Protein AF-A0A6G1J2W2-F1 (afdb_monomer_lite)

pLDDT: mean 74.75, std 17.6, range [25.86, 95.38]

Radius of gyration: 24.22 Å; chains: 1; bounding box: 60×48×66 Å

Sequence (195 aa):
MRIRSSVSTHQPGLPHRYLAEKSINFISCDTLSDSMVDTIKDLAISETLPYRMVEVIDGGVEYSAHTFVNARKIRTFVVTAVRGASGDIVITPTSRPLFEIFYQFTRRFVEALNDKRRDSMLAYPYAKDRRAFADHLSLTFCVRDEIRRNGDSIRKVTAVNCTNEPHSSLTLLCSTPAVSYNLAQAYTEIYPSSA

Secondary structure (DSSP, 8-state):
---------PPP-----------------SS--HHHHHHHHTS---SSS-----------EEEEEEEEEETTEEEEEEEEEEETTTTEEEEPPTTSHHHHHHHHHHHHHHHHHHHHHHHHHHH-TT-S--SPPEEEEEEEEEEEEEE-TTS-EEEEEEEEEEE-SPPTHHHHHHTSHHHHHHHHHHHH-------

Foldseek 3Di:
DDDDDDDDDDDDDDDDPDPPPPPDDDDDDPDPDPVVVVVVVPDDADPVDGDDDFPDPPDWWKKKWKFWAWLLDTLDTWIWTQDDPVRDIDTDDCPDPVSVVVVVVVSVVSVVVVVVVVVVCVVPVPPPPPHTDTFMKMWMWTWDWGQDPVRDIDIDIDTDDIDRDHDPVVVVQCVDPVSVVSVVCSRPDPDPPPD

Structure (mmCIF, N/CA/C/O backbone):
data_AF-A0A6G1J2W2-F1
#
_entry.id   AF-A0A6G1J2W2-F1
#
loop_
_atom_site.group_PDB
_atom_site.id
_atom_site.type_symbol
_atom_site.label_atom_id
_atom_site.label_alt_id
_atom_site.label_comp_id
_atom_site.label_asym_id
_atom_site.label_entity_id
_atom_site.label_seq_id
_atom_site.pdbx_PDB_ins_code
_atom_site.Cartn_x
_atom_site.Cartn_y
_atom_site.Cartn_z
_atom_site.occupancy
_atom_site.B_iso_or_equiv
_atom_site.auth_seq_id
_atom_site.auth_comp_id
_atom_site.auth_asym_id
_atom_site.auth_atom_id
_atom_site.pdbx_PDB_model_num
ATOM 1 N N . MET A 1 1 ? -20.518 -13.302 9.737 1.00 30.94 1 MET A N 1
ATOM 2 C CA . MET A 1 1 ? -19.325 -13.160 10.595 1.00 30.94 1 MET A CA 1
ATOM 3 C C . MET A 1 1 ? -19.108 -14.496 11.286 1.00 30.94 1 MET A C 1
ATOM 5 O O . MET A 1 1 ? -20.071 -15.047 11.801 1.00 30.94 1 MET A O 1
ATOM 9 N N . ARG A 1 2 ? -17.939 -15.122 11.135 1.00 30.41 2 ARG A N 1
ATOM 10 C CA . ARG A 1 2 ? -17.730 -16.518 11.549 1.00 30.41 2 ARG A CA 1
ATOM 11 C C . ARG A 1 2 ? -16.270 -16.691 11.938 1.00 30.41 2 ARG A C 1
ATOM 13 O O . ARG A 1 2 ? -15.447 -16.730 11.032 1.00 30.41 2 ARG A O 1
ATOM 20 N N . ILE A 1 3 ? -15.939 -16.798 13.225 1.00 34.25 3 ILE A N 1
ATOM 21 C CA . ILE A 1 3 ? -14.580 -17.168 13.651 1.00 34.25 3 ILE A CA 1
ATOM 22 C C . ILE A 1 3 ? -14.623 -18.116 14.856 1.00 34.25 3 ILE A C 1
ATOM 24 O O . ILE A 1 3 ? -15.509 -18.059 15.702 1.00 34.25 3 ILE A O 1
ATOM 28 N N . ARG A 1 4 ? -13.679 -19.060 14.802 1.00 27.86 4 ARG A N 1
ATOM 29 C CA . ARG A 1 4 ? -13.510 -20.289 15.578 1.00 27.86 4 ARG A CA 1
ATOM 30 C C . ARG A 1 4 ? -12.981 -20.035 16.990 1.00 27.86 4 ARG A C 1
ATOM 32 O O . ARG A 1 4 ? -12.108 -19.196 17.179 1.00 27.86 4 ARG A O 1
ATOM 39 N N . SER A 1 5 ? -13.400 -20.880 17.929 1.00 25.86 5 SER A N 1
ATOM 40 C CA . SER A 1 5 ? -12.752 -21.062 19.230 1.00 25.86 5 SER A CA 1
ATOM 41 C C . SER A 1 5 ? -11.629 -22.102 19.134 1.00 25.86 5 SER A C 1
ATOM 43 O O . SER A 1 5 ? -11.868 -23.216 18.663 1.00 25.86 5 SER A O 1
ATOM 45 N N . SER A 1 6 ? -10.433 -21.789 19.631 1.00 27.38 6 SER A N 1
ATOM 46 C CA . SER A 1 6 ? -9.420 -22.795 19.973 1.00 27.38 6 SER A CA 1
ATOM 47 C C . SER A 1 6 ? -9.287 -22.880 21.489 1.00 27.38 6 SER A C 1
ATOM 49 O O . SER A 1 6 ? -8.933 -21.895 22.132 1.00 27.38 6 SER A O 1
ATOM 51 N N . VAL A 1 7 ? -9.550 -24.060 22.046 1.00 30.38 7 VAL A N 1
ATOM 52 C CA . VAL A 1 7 ? -9.253 -24.408 23.439 1.00 30.38 7 VAL A CA 1
ATOM 53 C C . VAL A 1 7 ? -8.017 -25.303 23.413 1.00 30.38 7 VAL A C 1
ATOM 55 O O . VAL A 1 7 ? -8.030 -26.340 22.754 1.00 30.38 7 VAL A O 1
ATOM 58 N N . SER A 1 8 ? -6.945 -24.891 24.090 1.00 31.58 8 SER A N 1
ATOM 59 C CA . SER A 1 8 ? -5.753 -25.719 24.294 1.00 31.58 8 SER A CA 1
ATOM 60 C C . SER A 1 8 ? -5.835 -26.366 25.672 1.00 31.58 8 SER A C 1
ATOM 62 O O . SER A 1 8 ? -5.758 -25.683 26.691 1.00 31.58 8 SER A O 1
ATOM 64 N N . THR A 1 9 ? -6.016 -27.684 25.710 1.00 36.31 9 THR A N 1
ATOM 65 C CA . THR A 1 9 ? -5.888 -28.495 26.925 1.00 36.31 9 THR A CA 1
ATOM 66 C C . THR A 1 9 ? -4.501 -29.129 26.954 1.00 36.31 9 THR A C 1
ATOM 68 O O . THR A 1 9 ? -4.209 -30.023 26.160 1.00 36.31 9 THR A O 1
ATOM 71 N N . HIS A 1 10 ? -3.648 -28.674 27.872 1.00 36.69 10 HIS A N 1
ATOM 72 C CA . HIS A 1 10 ? -2.351 -29.290 28.155 1.00 36.69 10 HIS A CA 1
ATOM 73 C C . HIS A 1 10 ? -2.534 -30.637 28.878 1.00 36.69 10 HIS A C 1
ATOM 75 O O . HIS A 1 10 ? -3.169 -30.693 29.930 1.00 36.69 10 HIS A O 1
ATOM 81 N N . GLN A 1 11 ? -1.938 -31.710 28.343 1.00 36.88 11 GLN A N 1
ATOM 82 C CA . GLN A 1 11 ? -1.672 -32.955 29.077 1.00 36.88 11 GLN A CA 1
ATOM 83 C C . GLN A 1 11 ? -0.320 -32.882 29.818 1.00 36.88 11 GLN A C 1
ATOM 85 O O . GLN A 1 11 ? 0.587 -32.185 29.354 1.00 36.88 11 GLN A O 1
ATOM 90 N N . PRO A 1 12 ? -0.163 -33.593 30.955 1.00 44.72 12 PRO A N 1
ATOM 91 C CA . PRO A 1 12 ? 1.007 -33.488 31.814 1.00 44.72 12 PRO A CA 1
ATOM 92 C C . PRO A 1 12 ? 2.097 -34.496 31.429 1.00 44.72 12 PRO A C 1
ATOM 94 O O . PRO A 1 12 ? 1.819 -35.673 31.211 1.00 44.72 12 PRO A O 1
ATOM 97 N N . GLY A 1 13 ? 3.352 -34.048 31.449 1.00 45.47 13 GLY A N 1
ATOM 98 C CA . GLY A 1 13 ? 4.506 -34.945 31.486 1.00 45.47 13 GLY A CA 1
ATOM 99 C C . GLY A 1 13 ? 5.732 -34.405 30.766 1.00 45.47 13 GLY A C 1
ATOM 100 O O . GLY A 1 13 ? 5.978 -34.808 29.639 1.00 45.47 13 GLY A O 1
ATOM 101 N N . LEU A 1 14 ? 6.480 -33.505 31.419 1.00 33.66 14 LEU A N 1
ATOM 102 C CA . LEU A 1 14 ? 7.956 -33.443 31.480 1.00 33.66 14 LEU A CA 1
ATOM 103 C C . LEU A 1 14 ? 8.402 -32.113 32.134 1.00 33.66 14 LEU A C 1
ATOM 105 O O . LEU A 1 14 ? 7.761 -31.082 31.920 1.00 33.66 14 LEU A O 1
ATOM 109 N N . PRO A 1 15 ? 9.486 -32.095 32.936 1.00 47.19 15 PRO A N 1
ATOM 110 C CA . PRO A 1 15 ? 9.891 -30.923 33.696 1.00 47.19 15 PRO A CA 1
ATOM 111 C C . PRO A 1 15 ? 10.833 -30.052 32.860 1.00 47.19 15 PRO A C 1
ATOM 113 O O . PRO A 1 15 ? 12.052 -30.128 32.986 1.00 47.19 15 PRO A O 1
ATOM 116 N N . HIS A 1 16 ? 10.272 -29.183 32.024 1.00 37.00 16 HIS A N 1
ATOM 117 C CA . HIS A 1 16 ? 11.001 -28.016 31.539 1.00 37.00 16 HIS A CA 1
ATOM 118 C C . HIS A 1 16 ? 10.537 -26.789 32.319 1.00 37.00 16 HIS A C 1
ATOM 120 O O . HIS A 1 16 ? 9.352 -26.467 32.341 1.00 37.00 16 HIS A O 1
ATOM 126 N N . ARG A 1 17 ? 11.490 -26.102 32.965 1.00 42.94 17 ARG A N 1
ATOM 127 C CA . ARG A 1 17 ? 11.334 -24.738 33.487 1.00 42.94 17 ARG A CA 1
ATOM 128 C C . ARG A 1 17 ? 10.986 -23.800 32.325 1.00 42.94 17 ARG A C 1
ATOM 130 O O . ARG A 1 17 ? 11.856 -23.133 31.779 1.00 42.94 17 ARG A O 1
ATOM 137 N N . TYR A 1 18 ? 9.718 -23.774 31.946 1.00 37.97 18 TYR A N 1
ATOM 138 C CA . TYR A 1 18 ? 9.118 -22.681 31.205 1.00 37.97 18 TYR A CA 1
ATOM 139 C C . TYR A 1 18 ? 8.677 -21.646 32.233 1.00 37.97 18 TYR A C 1
ATOM 141 O O . TYR A 1 18 ? 7.979 -21.970 33.195 1.00 37.97 18 TYR A O 1
ATOM 149 N N . LEU A 1 19 ? 9.098 -20.396 32.043 1.00 39.59 19 LEU A N 1
ATOM 150 C CA . LEU A 1 19 ? 8.351 -19.266 32.576 1.00 39.59 19 LEU A CA 1
ATOM 151 C C . LEU A 1 19 ? 6.932 -19.442 32.039 1.00 39.59 19 LEU A C 1
ATOM 153 O O . LEU A 1 19 ? 6.720 -19.303 30.838 1.00 39.59 19 LEU A O 1
ATOM 157 N N . ALA A 1 20 ? 6.005 -19.863 32.898 1.00 41.03 20 ALA A N 1
ATOM 158 C CA . ALA A 1 20 ? 4.605 -19.950 32.539 1.00 41.03 20 ALA A CA 1
ATOM 159 C C . ALA A 1 20 ? 4.188 -18.542 32.116 1.00 41.03 20 ALA A C 1
ATOM 161 O O . ALA A 1 20 ? 4.069 -17.648 32.958 1.00 41.03 20 ALA A O 1
ATOM 162 N N . GLU A 1 21 ? 4.055 -18.326 30.808 1.00 45.00 21 GLU A N 1
ATOM 163 C CA . GLU A 1 21 ? 3.393 -17.151 30.271 1.00 45.00 21 GLU A CA 1
ATOM 164 C C . GLU A 1 21 ? 2.037 -17.102 30.956 1.00 45.00 21 GLU A C 1
ATOM 166 O O . GLU A 1 21 ? 1.191 -17.976 30.770 1.00 45.00 21 GLU A O 1
ATOM 171 N N . LYS A 1 22 ? 1.883 -16.137 31.863 1.00 51.00 22 LYS A N 1
ATOM 172 C CA . LYS A 1 22 ? 0.650 -15.941 32.607 1.00 51.00 22 LYS A CA 1
ATOM 173 C C . LYS A 1 22 ? -0.413 -15.655 31.556 1.00 51.00 22 LYS A C 1
ATOM 175 O O . LYS A 1 22 ? -0.409 -14.580 30.962 1.00 51.00 22 LYS A O 1
ATOM 180 N N . SER A 1 23 ? -1.253 -16.646 31.280 1.00 51.25 23 SER A N 1
ATOM 181 C CA . SER A 1 23 ? -2.293 -16.580 30.263 1.00 51.25 23 SER A CA 1
ATOM 182 C C . SER A 1 23 ? -3.204 -15.402 30.588 1.00 51.25 23 SER A C 1
ATOM 184 O O . SER A 1 23 ? -3.949 -15.428 31.569 1.00 51.25 23 SER A O 1
ATOM 186 N N . ILE A 1 24 ? -3.078 -14.328 29.811 1.00 58.72 24 ILE A N 1
ATOM 187 C CA . ILE A 1 24 ? -3.945 -13.162 29.924 1.00 58.72 24 ILE A CA 1
ATOM 188 C C . ILE A 1 24 ? -5.289 -13.581 29.333 1.00 58.72 24 ILE A C 1
ATOM 190 O O . ILE A 1 24 ? -5.384 -13.872 28.142 1.00 58.72 24 ILE A O 1
ATOM 194 N N . ASN A 1 25 ? -6.317 -13.654 30.176 1.00 62.47 25 ASN A N 1
ATOM 195 C CA . ASN A 1 25 ? -7.673 -13.949 29.732 1.00 62.47 25 ASN A CA 1
ATOM 196 C C . ASN A 1 25 ? -8.242 -12.707 29.037 1.00 62.47 25 ASN A C 1
ATOM 198 O O . ASN A 1 25 ? -8.350 -11.645 29.650 1.00 62.47 25 ASN A O 1
ATOM 202 N N . PHE A 1 26 ? -8.602 -12.845 27.762 1.00 64.19 26 PHE A N 1
ATOM 203 C CA . PHE A 1 26 ? -9.302 -11.815 26.998 1.00 64.19 26 PHE A CA 1
ATOM 204 C C . PHE A 1 26 ? -10.758 -12.235 26.801 1.00 64.19 26 PHE A C 1
ATOM 206 O O . PHE A 1 26 ? -11.029 -13.374 26.425 1.00 64.19 26 PHE A O 1
ATOM 213 N N . ILE A 1 27 ? -11.684 -11.304 27.029 1.00 71.25 27 ILE A N 1
ATOM 214 C CA . ILE A 1 27 ? -13.102 -11.458 26.697 1.00 71.25 27 ILE A CA 1
ATOM 215 C C . ILE A 1 27 ? -13.382 -10.477 25.562 1.00 71.25 27 ILE A C 1
ATOM 217 O O . ILE A 1 27 ? -13.138 -9.281 25.706 1.00 71.25 27 ILE A O 1
ATOM 221 N N . SER A 1 28 ? -13.826 -10.998 24.421 1.00 63.97 28 SER A N 1
ATOM 222 C CA . SER A 1 28 ? -14.184 -10.210 23.241 1.00 63.97 28 SER A CA 1
ATOM 223 C C . SER A 1 28 ? -15.698 -10.243 23.057 1.00 63.97 28 SER A C 1
ATOM 225 O O . SER A 1 28 ? -16.321 -11.289 23.244 1.00 63.97 28 SER A O 1
ATOM 227 N N . CYS A 1 29 ? -16.272 -9.083 22.743 1.00 67.50 29 CYS A N 1
ATOM 228 C CA . CYS A 1 29 ? -17.707 -8.830 22.707 1.00 67.50 29 CYS A CA 1
ATOM 229 C C . CYS A 1 29 ? -18.053 -8.107 21.404 1.00 67.50 29 CYS A C 1
ATOM 231 O O . CYS A 1 29 ? -17.473 -7.054 21.147 1.00 67.50 29 CYS A O 1
ATOM 233 N N . ASP A 1 30 ? -19.042 -8.586 20.649 1.00 58.91 30 ASP A N 1
ATOM 234 C CA . ASP A 1 30 ? -19.545 -7.849 19.477 1.00 58.91 30 ASP A CA 1
ATOM 235 C C . ASP A 1 30 ? -20.549 -6.751 19.880 1.00 58.91 30 ASP A C 1
ATOM 237 O O . ASP A 1 30 ? -20.677 -5.728 19.214 1.00 58.91 30 ASP A O 1
ATOM 241 N N . THR A 1 31 ? -21.282 -6.959 20.983 1.00 64.44 31 THR A N 1
ATOM 242 C CA . THR A 1 31 ? -22.280 -6.024 21.530 1.00 64.44 31 THR A CA 1
ATOM 243 C C . THR A 1 31 ? -22.330 -6.110 23.058 1.00 64.44 31 THR A C 1
ATOM 245 O O . THR A 1 31 ? -22.026 -7.151 23.643 1.00 64.44 31 THR A O 1
ATOM 248 N N . LEU A 1 32 ? -22.743 -5.024 23.719 1.00 72.56 32 LEU A N 1
ATOM 249 C CA . LEU A 1 32 ? -23.048 -5.010 25.155 1.00 72.56 32 LEU A CA 1
ATOM 250 C C . LEU A 1 32 ? -24.477 -5.519 25.383 1.00 72.56 32 LEU A C 1
ATOM 252 O O . LEU A 1 32 ? -25.397 -4.739 25.606 1.00 72.56 32 LEU A O 1
ATOM 256 N N . SER A 1 33 ? -24.669 -6.831 25.270 1.00 79.69 33 SER A N 1
ATOM 257 C CA . SER A 1 33 ? -25.930 -7.467 25.669 1.00 79.69 33 SER A CA 1
ATOM 258 C C . SER A 1 33 ? -26.043 -7.560 27.193 1.00 79.69 33 SER A C 1
ATOM 260 O O . SER A 1 33 ? -25.026 -7.656 27.884 1.00 79.69 33 SER A O 1
ATOM 262 N N . ASP A 1 34 ? -27.270 -7.607 27.719 1.00 79.62 34 ASP A N 1
ATOM 263 C CA . ASP A 1 34 ? -27.521 -7.751 29.162 1.00 79.62 34 ASP A CA 1
ATOM 264 C C . ASP A 1 34 ? -26.832 -8.999 29.741 1.00 79.62 34 ASP A C 1
ATOM 266 O O . ASP A 1 34 ? -26.162 -8.924 30.768 1.00 79.62 34 ASP A O 1
ATOM 270 N N . SER A 1 35 ? -26.853 -10.122 29.012 1.00 81.00 35 SER A N 1
ATOM 271 C CA . SER A 1 35 ? -26.135 -11.345 29.400 1.00 81.00 35 SER A CA 1
ATOM 272 C C . SER A 1 35 ? -24.619 -11.156 29.505 1.00 81.00 35 SER A C 1
ATOM 274 O O . SER A 1 35 ? -23.951 -11.797 30.318 1.00 81.00 35 SER A O 1
ATOM 276 N N . MET A 1 36 ? -24.048 -10.280 28.675 1.00 78.81 36 MET A N 1
ATOM 277 C CA . MET A 1 36 ? -22.618 -9.993 28.703 1.00 78.81 36 MET A CA 1
ATOM 278 C C . MET A 1 36 ? -22.258 -9.065 29.856 1.00 78.81 36 MET A C 1
ATOM 280 O O . MET A 1 36 ? -21.229 -9.260 30.498 1.00 78.81 36 MET A O 1
ATOM 284 N N . VAL A 1 37 ? -23.121 -8.091 30.145 1.00 79.69 37 VAL A N 1
ATOM 285 C CA . VAL A 1 37 ? -23.005 -7.250 31.336 1.00 79.69 37 VAL A CA 1
ATOM 286 C C . VAL A 1 37 ? -23.020 -8.118 32.594 1.00 79.69 37 VAL A C 1
ATOM 288 O O . VAL A 1 37 ? -22.184 -7.915 33.469 1.00 79.69 37 VAL A O 1
ATOM 291 N N . ASP A 1 38 ? -23.894 -9.121 32.660 1.00 84.31 38 ASP A N 1
ATOM 292 C CA . ASP A 1 38 ? -23.934 -10.054 33.789 1.00 84.31 38 ASP A CA 1
ATOM 293 C C . ASP A 1 38 ? -22.668 -10.919 33.871 1.00 84.31 38 ASP A C 1
ATOM 295 O O . ASP A 1 38 ? -22.057 -11.012 34.931 1.00 84.31 38 ASP A O 1
ATOM 299 N N . THR A 1 39 ? -22.159 -11.406 32.736 1.00 82.19 39 THR A N 1
ATOM 300 C CA . THR A 1 39 ? -20.869 -12.122 32.691 1.00 82.19 39 THR A CA 1
ATOM 301 C C . THR A 1 39 ? -19.702 -11.251 33.180 1.00 82.19 39 THR A C 1
ATOM 303 O O . THR A 1 39 ? -18.797 -11.744 33.847 1.00 82.19 39 THR A O 1
ATOM 306 N N . ILE A 1 40 ? -19.703 -9.949 32.861 1.00 79.88 40 ILE A N 1
ATOM 307 C CA . ILE A 1 40 ? -18.677 -8.997 33.318 1.00 79.88 40 ILE A CA 1
ATOM 308 C C . ILE A 1 40 ? -18.776 -8.764 34.829 1.00 79.88 40 ILE A C 1
ATOM 310 O O . ILE A 1 40 ? -17.741 -8.656 35.486 1.00 79.88 40 ILE A O 1
ATOM 314 N N . LYS A 1 41 ? -19.993 -8.694 35.386 1.00 81.75 41 LYS A N 1
ATOM 315 C CA . LYS A 1 41 ? -20.208 -8.559 36.838 1.00 81.75 41 LYS A CA 1
ATOM 316 C C . LYS A 1 41 ? -19.671 -9.763 37.612 1.00 81.75 41 LYS A C 1
ATOM 318 O O . LYS A 1 41 ? -19.185 -9.582 38.724 1.00 81.75 41 LYS A O 1
ATOM 323 N N . ASP A 1 42 ? -19.715 -10.949 37.010 1.00 84.12 42 ASP A N 1
ATOM 324 C CA . ASP A 1 42 ? -19.243 -12.193 37.625 1.00 84.12 42 ASP A CA 1
ATOM 325 C C . ASP A 1 42 ? -17.710 -12.366 37.570 1.00 84.12 42 ASP A C 1
ATOM 327 O O . ASP A 1 42 ? -17.161 -13.309 38.148 1.00 84.12 42 ASP A O 1
ATOM 331 N N . LEU A 1 43 ? -16.977 -11.463 36.904 1.00 80.25 43 LEU A N 1
ATOM 332 C CA . LEU A 1 43 ? -15.516 -11.513 36.873 1.00 80.25 43 LEU A CA 1
ATOM 333 C C . LEU A 1 43 ? -14.927 -11.149 38.237 1.00 80.25 43 LEU A C 1
ATOM 335 O O . LEU A 1 43 ? -15.146 -10.060 38.766 1.00 80.25 43 LEU A O 1
ATOM 339 N N . ALA A 1 44 ? -14.090 -12.037 38.776 1.00 79.00 44 ALA A N 1
ATOM 340 C CA . ALA A 1 44 ? -13.402 -11.808 40.042 1.00 79.00 44 ALA A CA 1
ATOM 341 C C . ALA A 1 44 ? -12.534 -10.543 39.968 1.00 79.00 44 ALA A C 1
ATOM 343 O O . ALA A 1 44 ? -11.561 -10.510 39.210 1.00 79.00 44 ALA A O 1
ATOM 344 N N . ILE A 1 45 ? -12.876 -9.514 40.749 1.00 75.06 45 ILE A N 1
ATOM 345 C CA . ILE A 1 45 ? -12.148 -8.242 40.795 1.00 75.06 45 ILE A CA 1
ATOM 346 C C . ILE A 1 45 ? -10.731 -8.512 41.305 1.00 75.06 45 ILE A C 1
ATOM 348 O O . ILE A 1 45 ? -10.525 -8.880 42.459 1.00 75.06 45 ILE A O 1
ATOM 352 N N . SER A 1 46 ? -9.742 -8.343 40.431 1.00 72.50 46 SER A N 1
ATOM 353 C CA . SER A 1 46 ? -8.338 -8.445 40.814 1.00 72.50 46 SER A CA 1
ATOM 354 C C . SER A 1 46 ? -7.842 -7.096 41.322 1.00 72.50 46 SER A C 1
ATOM 356 O O . SER A 1 46 ? -7.797 -6.124 40.569 1.00 72.50 46 SER A O 1
ATOM 358 N N . GLU A 1 47 ? -7.405 -7.049 42.579 1.00 76.00 47 GLU A N 1
ATOM 359 C CA . GLU A 1 47 ? -6.804 -5.851 43.186 1.00 76.00 47 GLU A CA 1
ATOM 360 C C . GLU A 1 47 ? -5.426 -5.512 42.593 1.00 76.00 47 GLU A C 1
ATOM 362 O O . GLU A 1 47 ? -4.967 -4.376 42.672 1.00 76.00 47 GLU A O 1
ATOM 367 N N . THR A 1 48 ? -4.760 -6.487 41.966 1.00 73.88 48 THR A N 1
ATOM 368 C CA . THR A 1 48 ? -3.406 -6.319 41.407 1.00 73.88 48 THR A CA 1
ATOM 369 C C . THR A 1 48 ? -3.398 -6.076 39.899 1.00 73.88 48 THR A C 1
ATOM 371 O O . THR A 1 48 ? -2.425 -5.544 39.367 1.00 73.88 48 THR A O 1
ATOM 374 N N . LEU A 1 49 ? -4.462 -6.470 39.194 1.00 70.94 49 LEU A N 1
ATOM 375 C CA . LEU A 1 49 ? -4.585 -6.382 37.738 1.00 70.94 49 LEU A CA 1
ATOM 376 C C . LEU A 1 49 ? -6.037 -6.039 37.373 1.00 70.94 49 LEU A C 1
ATOM 378 O O . LEU A 1 49 ? -6.791 -6.944 37.010 1.00 70.94 49 LEU A O 1
ATOM 382 N N . PRO A 1 50 ? -6.454 -4.764 37.479 1.00 74.81 50 PRO A N 1
ATOM 383 C CA . PRO A 1 50 ? -7.822 -4.378 37.161 1.00 74.81 50 PRO A CA 1
ATOM 384 C C . PRO A 1 50 ? -8.145 -4.712 35.701 1.00 74.81 50 PRO A C 1
ATOM 386 O O . PRO A 1 50 ? -7.330 -4.477 34.801 1.00 74.81 50 PRO A O 1
ATOM 389 N N . TYR A 1 51 ? -9.345 -5.244 35.458 1.00 72.94 51 TYR A N 1
ATOM 390 C CA . TYR A 1 51 ? -9.821 -5.452 34.095 1.00 72.94 51 TYR A CA 1
ATOM 391 C C . TYR A 1 51 ? -9.912 -4.114 33.375 1.00 72.94 51 TYR A C 1
ATOM 393 O O . TYR A 1 51 ? -10.336 -3.101 33.934 1.00 72.94 51 TYR A O 1
ATOM 401 N N . ARG A 1 52 ? -9.527 -4.119 32.102 1.00 69.25 52 ARG A N 1
ATOM 402 C CA . ARG A 1 52 ? -9.617 -2.948 31.244 1.00 69.25 52 ARG A CA 1
ATOM 403 C C . ARG A 1 52 ? -10.518 -3.269 30.070 1.00 69.25 52 ARG A C 1
ATOM 405 O O . ARG A 1 52 ? -10.175 -4.114 29.249 1.00 69.25 52 ARG A O 1
ATOM 412 N N . MET A 1 53 ? -11.628 -2.548 29.969 1.00 67.88 53 MET A N 1
ATOM 413 C CA . MET A 1 53 ? -12.426 -2.542 28.753 1.00 67.88 53 MET A CA 1
ATOM 414 C C . MET A 1 53 ? -11.674 -1.732 27.694 1.00 67.88 53 MET A C 1
ATOM 416 O O . MET A 1 53 ? -11.242 -0.603 27.940 1.00 67.88 53 MET A O 1
ATOM 420 N N . VAL A 1 54 ? -11.451 -2.343 26.537 1.00 59.09 54 VAL A N 1
ATOM 421 C CA . VAL A 1 54 ? -10.875 -1.683 25.368 1.00 59.09 54 VAL A CA 1
ATOM 422 C C . VAL A 1 54 ? -11.837 -1.944 24.232 1.00 59.09 54 VAL A C 1
ATOM 424 O O . VAL A 1 54 ? -12.167 -3.097 23.967 1.00 59.09 54 VAL A O 1
ATOM 427 N N . GLU A 1 55 ? -12.292 -0.880 23.582 1.00 54.97 55 GLU A N 1
ATOM 428 C CA . GLU A 1 55 ? -13.028 -1.018 22.337 1.00 54.97 55 GLU A CA 1
ATOM 429 C C . GLU A 1 55 ? -12.087 -1.641 21.304 1.00 54.97 55 GLU A C 1
ATOM 431 O O . GLU A 1 55 ? -11.078 -1.051 20.906 1.00 54.97 55 GLU A O 1
ATOM 436 N N . VAL A 1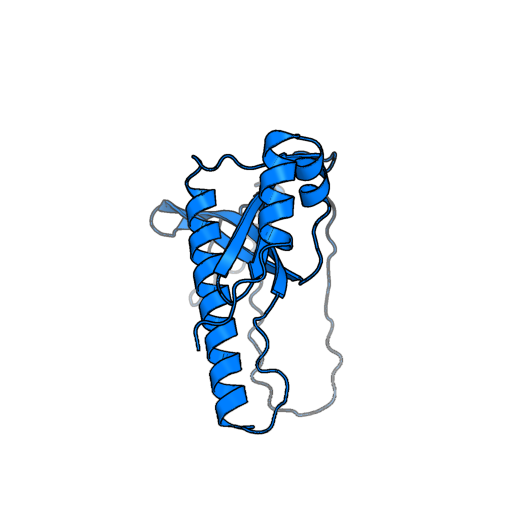 56 ? -12.380 -2.882 20.928 1.00 54.03 56 VAL A N 1
ATOM 437 C CA . VAL A 1 56 ? -11.720 -3.533 19.806 1.00 54.03 56 VAL A CA 1
ATOM 438 C C . VAL A 1 56 ? -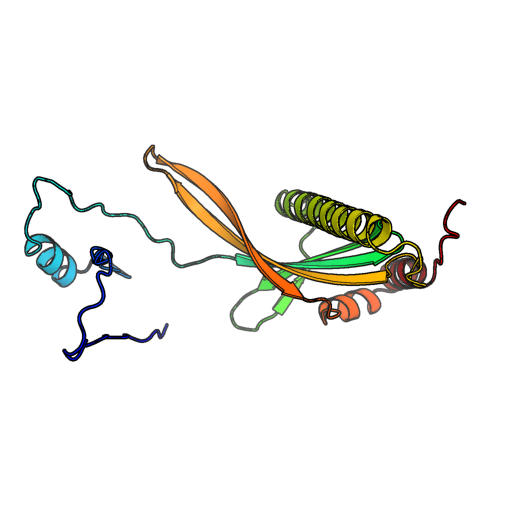12.535 -3.154 18.586 1.00 54.03 56 VAL A C 1
ATOM 440 O O . VAL A 1 56 ? -13.600 -3.714 18.348 1.00 54.03 56 VAL A O 1
ATOM 443 N N . ILE A 1 57 ? -12.045 -2.179 17.825 1.00 52.22 57 ILE A N 1
ATOM 444 C CA . ILE A 1 57 ? -12.587 -1.899 16.499 1.00 52.22 57 ILE A CA 1
ATOM 445 C C . ILE A 1 57 ? -12.160 -3.081 15.619 1.00 52.22 57 ILE A C 1
ATOM 447 O O . ILE A 1 57 ? -11.045 -3.112 15.088 1.00 52.22 57 ILE A O 1
ATOM 451 N N . ASP A 1 58 ? -13.013 -4.106 15.545 1.00 52.59 58 ASP A N 1
ATOM 452 C CA . ASP A 1 58 ? -12.869 -5.169 14.559 1.00 52.59 58 ASP A CA 1
ATOM 453 C C . ASP A 1 58 ? -13.286 -4.592 13.209 1.00 52.59 58 ASP A C 1
ATOM 455 O O . ASP A 1 58 ? -14.439 -4.238 12.963 1.00 52.59 58 ASP A O 1
ATOM 459 N N . GLY A 1 59 ? -12.288 -4.350 12.374 1.00 66.69 59 GLY A N 1
ATOM 460 C CA . GLY A 1 59 ? -12.468 -3.543 11.187 1.00 66.69 59 GLY A CA 1
ATOM 461 C C . GLY A 1 59 ? -11.180 -2.857 10.787 1.00 66.69 59 GLY A C 1
ATOM 462 O O . GLY A 1 59 ? -10.315 -2.522 11.592 1.00 66.69 59 GLY A O 1
ATOM 463 N N . GLY A 1 60 ? -11.036 -2.687 9.489 1.00 77.19 60 GLY A N 1
ATOM 464 C CA . GLY A 1 60 ? -9.909 -2.028 8.873 1.00 77.19 60 GLY A CA 1
ATOM 465 C C . GLY A 1 60 ? -10.128 -2.028 7.381 1.00 77.19 60 GLY A C 1
ATOM 466 O O . GLY A 1 60 ? -10.760 -2.935 6.840 1.00 77.19 60 GLY A O 1
ATOM 467 N N . VAL A 1 61 ? -9.628 -0.999 6.719 1.00 88.62 61 VAL A N 1
ATOM 468 C CA . VAL A 1 61 ? -9.613 -0.995 5.262 1.00 88.62 61 VAL A CA 1
ATOM 469 C C . VAL A 1 61 ? -8.262 -1.533 4.834 1.00 88.62 61 VAL A C 1
ATOM 471 O O . VAL A 1 61 ? -7.217 -1.023 5.252 1.00 88.62 61 VAL A O 1
ATOM 474 N N . GLU A 1 62 ? -8.295 -2.594 4.038 1.00 91.06 62 GLU A N 1
ATOM 475 C CA . GLU A 1 62 ? -7.103 -3.114 3.393 1.00 91.06 62 GLU A CA 1
ATOM 476 C C . GLU A 1 62 ? -6.775 -2.268 2.170 1.00 91.06 62 GLU A C 1
ATOM 478 O O . GLU A 1 62 ? -7.618 -2.007 1.306 1.00 91.06 62 GLU A O 1
ATOM 483 N N . TYR A 1 63 ? -5.523 -1.837 2.126 1.00 93.62 63 TYR A N 1
ATOM 484 C CA . TYR A 1 63 ? -4.930 -1.158 0.994 1.00 93.62 63 TYR A CA 1
ATOM 485 C C . TYR A 1 63 ? -3.767 -1.988 0.484 1.00 93.62 63 TYR A C 1
ATOM 487 O O . TYR A 1 63 ? -3.016 -2.563 1.268 1.00 93.62 63 TYR A O 1
ATOM 495 N N . SER A 1 64 ? -3.555 -1.982 -0.820 1.00 93.25 64 SER A N 1
ATOM 496 C CA . SER A 1 64 ? -2.402 -2.620 -1.437 1.00 93.25 64 SER A CA 1
ATOM 497 C C . SER A 1 64 ? -1.626 -1.582 -2.232 1.00 93.25 64 SER A C 1
ATOM 499 O O . SER A 1 64 ? -2.179 -0.932 -3.119 1.00 93.25 64 SER A O 1
ATOM 501 N N . ALA A 1 65 ? -0.352 -1.397 -1.898 1.00 93.56 65 ALA A N 1
ATOM 502 C CA . ALA A 1 65 ? 0.567 -0.583 -2.674 1.00 93.56 65 ALA A CA 1
ATOM 503 C C . ALA A 1 65 ? 1.389 -1.484 -3.591 1.00 93.56 65 ALA A C 1
ATOM 505 O O . ALA A 1 65 ? 2.094 -2.381 -3.131 1.00 93.56 65 ALA A O 1
ATOM 506 N N . HIS A 1 66 ? 1.309 -1.217 -4.885 1.00 92.81 66 HIS A N 1
ATOM 507 C CA . HIS A 1 66 ? 2.022 -1.941 -5.922 1.00 92.81 66 HIS A CA 1
ATOM 508 C C . HIS A 1 66 ? 3.044 -1.013 -6.539 1.00 92.81 66 HIS A C 1
ATOM 510 O O . HIS A 1 66 ? 2.719 0.093 -6.985 1.00 92.81 66 HIS A O 1
ATOM 516 N N . THR A 1 67 ? 4.285 -1.467 -6.564 1.00 92.00 67 THR A N 1
ATOM 517 C CA . THR A 1 67 ? 5.387 -0.707 -7.115 1.00 92.00 67 THR A CA 1
ATOM 518 C C . THR A 1 67 ? 6.250 -1.583 -8.002 1.00 92.00 67 THR A C 1
ATOM 520 O O . THR A 1 67 ? 6.483 -2.755 -7.716 1.00 92.00 67 THR A O 1
ATOM 523 N N . PHE A 1 68 ? 6.713 -1.011 -9.107 1.00 90.56 68 PHE A N 1
ATOM 524 C CA . PHE A 1 68 ? 7.852 -1.534 -9.838 1.00 90.56 68 PHE A CA 1
ATOM 525 C C . PHE A 1 68 ? 9.077 -0.741 -9.412 1.00 90.56 68 PHE A C 1
ATOM 527 O O . PHE A 1 68 ? 9.111 0.488 -9.545 1.00 90.56 68 PHE A O 1
ATOM 534 N N . VAL A 1 69 ? 10.077 -1.441 -8.899 1.00 88.50 69 VAL A N 1
ATOM 535 C CA . VAL A 1 69 ? 11.367 -0.865 -8.539 1.00 88.50 69 VAL A CA 1
ATOM 536 C C . VAL A 1 69 ? 12.347 -1.257 -9.621 1.00 88.50 69 VAL A C 1
ATOM 538 O O . VAL A 1 69 ? 12.470 -2.434 -9.922 1.00 88.50 69 VAL A O 1
ATOM 541 N N . ASN A 1 70 ? 13.063 -0.290 -10.185 1.00 86.75 70 ASN A N 1
ATOM 542 C CA . ASN A 1 70 ? 14.152 -0.550 -11.121 1.00 86.75 70 ASN A CA 1
ATOM 543 C C . ASN A 1 70 ? 15.330 0.365 -10.796 1.00 86.75 70 ASN A C 1
ATOM 545 O O . ASN A 1 70 ? 15.158 1.579 -10.648 1.00 86.75 70 ASN A O 1
ATOM 549 N N . ALA A 1 71 ? 16.526 -0.211 -10.690 1.00 80.94 71 ALA A N 1
ATOM 550 C CA . ALA A 1 71 ? 17.753 0.506 -10.355 1.00 80.94 71 ALA A CA 1
ATOM 551 C C . ALA A 1 71 ? 17.619 1.309 -9.054 1.00 80.94 71 ALA A C 1
ATOM 553 O O . ALA A 1 71 ? 18.008 2.474 -8.982 1.00 80.94 71 ALA A O 1
ATOM 554 N N . ARG A 1 72 ? 17.055 0.666 -8.018 1.00 82.31 72 ARG A N 1
ATOM 555 C CA . ARG A 1 72 ? 16.845 1.235 -6.670 1.00 82.31 72 ARG A CA 1
ATOM 556 C C . ARG A 1 72 ? 15.838 2.387 -6.604 1.00 82.31 72 ARG A C 1
ATOM 558 O O . ARG A 1 72 ? 15.675 2.986 -5.547 1.00 82.31 72 ARG A O 1
ATOM 565 N N . LYS A 1 73 ? 15.163 2.698 -7.711 1.00 85.94 73 LYS A N 1
ATOM 566 C CA . LYS A 1 73 ? 14.159 3.757 -7.791 1.00 85.94 73 LYS A CA 1
ATOM 567 C C . LYS A 1 73 ? 12.782 3.150 -7.995 1.00 85.94 73 LYS A C 1
ATOM 569 O O . LYS A 1 73 ? 12.613 2.249 -8.815 1.00 85.94 73 LYS A O 1
ATOM 574 N N . ILE A 1 74 ? 11.804 3.681 -7.272 1.00 90.06 74 ILE A N 1
ATOM 575 C CA . ILE A 1 74 ? 10.391 3.414 -7.526 1.00 90.06 74 ILE A CA 1
ATOM 576 C C . ILE A 1 74 ? 10.037 4.047 -8.877 1.00 90.06 74 ILE A C 1
ATOM 578 O O . ILE A 1 74 ? 10.201 5.251 -9.062 1.00 90.06 74 ILE A O 1
ATOM 582 N N . ARG A 1 75 ? 9.604 3.226 -9.834 1.00 88.12 75 ARG A N 1
ATOM 583 C CA . ARG A 1 75 ? 9.207 3.648 -11.187 1.00 88.12 75 ARG A CA 1
ATOM 584 C C . ARG A 1 75 ? 7.714 3.828 -11.316 1.00 88.12 75 ARG A C 1
ATOM 586 O O . ARG A 1 75 ? 7.250 4.745 -11.980 1.00 88.12 75 ARG A O 1
ATOM 593 N N . THR A 1 76 ? 6.974 2.940 -10.674 1.00 87.56 76 THR A N 1
ATOM 594 C CA . THR A 1 76 ? 5.519 2.982 -10.633 1.00 87.56 76 THR A CA 1
ATOM 595 C C . THR A 1 76 ? 5.086 2.865 -9.187 1.00 87.56 76 THR A C 1
ATOM 597 O O . THR A 1 76 ? 5.738 2.189 -8.389 1.00 87.56 76 THR A O 1
ATOM 600 N N . PHE A 1 77 ? 4.007 3.550 -8.829 1.00 89.94 77 PHE A N 1
ATOM 601 C CA . PHE A 1 77 ? 3.435 3.450 -7.498 1.00 89.94 77 PHE A CA 1
ATOM 602 C C . PHE A 1 77 ? 1.929 3.636 -7.580 1.00 89.94 77 PHE A C 1
ATOM 604 O O . PHE A 1 77 ? 1.437 4.675 -8.019 1.00 89.94 77 PHE A O 1
ATOM 611 N N . VAL A 1 78 ? 1.207 2.593 -7.197 1.00 90.75 78 VAL A N 1
ATOM 612 C CA . VAL A 1 78 ? -0.245 2.521 -7.311 1.00 90.75 78 VAL A CA 1
ATOM 613 C C . VAL A 1 78 ? -0.766 1.994 -5.998 1.00 90.75 78 VAL A C 1
ATOM 615 O O . VAL A 1 78 ? -0.345 0.936 -5.543 1.00 90.75 78 VAL A O 1
ATOM 618 N N . VAL A 1 79 ? -1.707 2.714 -5.405 1.00 91.62 79 VAL A N 1
ATOM 619 C CA . VAL A 1 79 ? -2.400 2.257 -4.207 1.00 91.62 79 VAL A CA 1
ATOM 620 C C . VAL A 1 79 ? -3.794 1.838 -4.619 1.00 91.62 79 VAL A C 1
ATOM 622 O O . VAL A 1 79 ? -4.506 2.592 -5.281 1.00 91.62 79 VAL A O 1
ATOM 625 N N . THR A 1 80 ? -4.192 0.645 -4.216 1.00 92.12 80 THR A N 1
ATOM 626 C CA . THR A 1 80 ? -5.548 0.146 -4.386 1.00 92.12 80 THR A CA 1
ATOM 627 C C . THR A 1 80 ? -6.171 -0.160 -3.037 1.00 92.12 80 THR A C 1
ATOM 629 O O . THR A 1 80 ? -5.466 -0.328 -2.047 1.00 92.12 80 THR A O 1
ATOM 632 N N . ALA A 1 81 ? -7.494 -0.178 -2.991 1.00 91.00 81 ALA A N 1
ATOM 633 C CA . ALA A 1 81 ? -8.266 -0.650 -1.857 1.00 91.00 81 ALA A CA 1
ATOM 634 C C . ALA A 1 81 ? -9.340 -1.604 -2.369 1.00 91.00 81 ALA A C 1
ATOM 636 O O . ALA A 1 81 ? -9.857 -1.420 -3.476 1.00 91.00 81 ALA A O 1
ATOM 637 N N . VAL A 1 82 ? -9.691 -2.594 -1.556 1.00 83.44 82 VAL A N 1
ATOM 638 C CA . VAL A 1 82 ? -10.822 -3.476 -1.847 1.00 83.44 82 VAL A CA 1
ATOM 639 C C . VAL A 1 82 ? -12.097 -2.808 -1.343 1.00 83.44 82 VAL A C 1
ATOM 641 O O . VAL A 1 82 ? -12.183 -2.413 -0.178 1.00 83.44 82 VAL A O 1
ATOM 644 N N . ARG A 1 83 ? -13.093 -2.648 -2.217 1.00 75.25 83 ARG A N 1
ATOM 645 C CA . ARG A 1 83 ? -14.384 -2.052 -1.868 1.00 75.25 83 ARG A CA 1
ATOM 646 C C . ARG A 1 83 ? -15.473 -3.121 -1.817 1.00 75.25 83 ARG A C 1
ATOM 648 O O . ARG A 1 83 ? -15.763 -3.774 -2.811 1.00 75.25 83 ARG A O 1
ATOM 655 N N . GLY A 1 84 ? -16.143 -3.207 -0.668 1.00 63.25 84 GLY A N 1
ATOM 656 C CA . GLY A 1 84 ? -17.323 -4.052 -0.483 1.00 63.25 84 GLY A CA 1
ATOM 657 C C . GLY A 1 84 ? -17.022 -5.553 -0.455 1.00 63.25 84 GLY A C 1
ATOM 658 O O . GLY A 1 84 ? -15.874 -5.983 -0.501 1.00 63.25 84 GLY A O 1
ATOM 659 N N . ALA A 1 85 ? -18.083 -6.356 -0.362 1.00 63.06 85 ALA A N 1
ATOM 660 C CA . ALA A 1 85 ? -17.985 -7.817 -0.350 1.00 63.06 85 ALA A CA 1
ATOM 661 C C . ALA A 1 85 ? -17.690 -8.417 -1.739 1.00 63.06 85 ALA A C 1
ATOM 663 O O . ALA A 1 85 ? -17.307 -9.579 -1.826 1.00 63.06 85 ALA A O 1
ATOM 664 N N . SER A 1 86 ? -17.874 -7.635 -2.811 1.00 61.84 86 SER A N 1
ATOM 665 C CA . SER A 1 86 ? -17.630 -8.035 -4.203 1.00 61.84 86 SER A CA 1
ATOM 666 C C . SER A 1 86 ? -16.146 -8.153 -4.550 1.00 61.84 86 SER A C 1
ATOM 668 O O . SER A 1 86 ? -15.815 -8.790 -5.545 1.00 61.84 86 SER A O 1
ATOM 670 N N . GLY A 1 87 ? -15.252 -7.575 -3.741 1.00 73.38 87 GLY A N 1
ATOM 671 C CA . GLY A 1 87 ? -13.820 -7.590 -4.028 1.00 73.38 87 GLY A CA 1
ATOM 672 C C . GLY A 1 87 ? -13.396 -6.563 -5.081 1.00 73.38 87 GLY A C 1
ATOM 673 O O . GLY A 1 87 ? -12.313 -6.692 -5.650 1.00 73.38 87 GLY A O 1
ATOM 674 N N . ASP A 1 88 ? -14.228 -5.553 -5.358 1.00 82.25 88 ASP A N 1
ATOM 675 C CA . ASP A 1 88 ? -13.935 -4.568 -6.398 1.00 82.25 88 ASP A CA 1
ATOM 676 C C . ASP A 1 88 ? -12.689 -3.755 -6.035 1.00 82.25 88 ASP A C 1
ATOM 678 O O . ASP A 1 88 ? -12.606 -3.133 -4.971 1.00 82.25 88 ASP A O 1
ATOM 682 N N . ILE A 1 89 ? -11.711 -3.747 -6.940 1.00 84.56 89 ILE A N 1
ATOM 683 C CA . ILE A 1 89 ? -10.451 -3.028 -6.760 1.00 84.56 89 ILE A CA 1
ATOM 684 C C . ILE A 1 89 ? -10.658 -1.569 -7.159 1.00 84.56 89 ILE A C 1
ATOM 686 O O . ILE A 1 89 ? -10.971 -1.260 -8.309 1.00 84.56 89 ILE A O 1
ATOM 690 N N . VAL A 1 90 ? -10.419 -0.654 -6.222 1.00 87.19 90 VAL A N 1
ATOM 691 C CA . VAL A 1 90 ? -10.492 0.790 -6.465 1.00 87.19 90 VAL A CA 1
ATOM 692 C C . VAL A 1 90 ? -9.107 1.404 -6.336 1.00 87.19 90 VAL A C 1
ATOM 694 O O . VAL A 1 90 ? -8.424 1.214 -5.331 1.00 87.19 90 VAL A O 1
ATOM 697 N N . ILE A 1 91 ? -8.695 2.182 -7.337 1.00 88.38 91 ILE A N 1
ATOM 698 C CA . ILE A 1 91 ? -7.446 2.947 -7.279 1.00 88.38 91 ILE A CA 1
ATOM 699 C C . ILE A 1 91 ? -7.639 4.129 -6.326 1.00 88.38 91 ILE A C 1
ATOM 701 O O . ILE A 1 91 ? -8.547 4.946 -6.485 1.00 88.38 91 ILE A O 1
ATOM 705 N N . THR A 1 92 ? -6.769 4.224 -5.326 1.00 89.06 92 THR A N 1
ATOM 706 C CA . THR A 1 92 ? -6.774 5.318 -4.358 1.00 89.06 92 THR A CA 1
ATOM 707 C C . THR A 1 92 ? -6.184 6.576 -5.005 1.00 89.06 92 THR A C 1
ATOM 709 O O . THR A 1 92 ? -5.059 6.521 -5.506 1.00 89.06 92 THR A O 1
ATOM 712 N N . PRO A 1 93 ? -6.895 7.720 -4.983 1.00 88.56 93 PRO A N 1
ATOM 713 C CA . PRO A 1 93 ? -6.383 8.966 -5.544 1.00 88.56 93 PRO A CA 1
ATOM 714 C C . PRO A 1 93 ? -5.092 9.425 -4.863 1.00 88.56 93 PRO A C 1
ATOM 716 O O . PRO A 1 93 ? -4.975 9.361 -3.638 1.00 88.56 93 PRO A O 1
ATOM 719 N N . THR A 1 94 ? -4.169 9.983 -5.646 1.00 89.75 94 THR A N 1
ATOM 720 C CA . THR A 1 94 ? -2.887 10.524 -5.160 1.00 89.75 94 THR A CA 1
ATOM 721 C C . THR A 1 94 ? -3.055 11.696 -4.191 1.00 89.75 94 THR A C 1
ATOM 723 O O . THR A 1 94 ? -2.188 11.944 -3.362 1.00 89.75 94 THR A O 1
ATOM 726 N N . SER A 1 95 ? -4.196 12.391 -4.242 1.00 90.38 95 SER A N 1
ATOM 727 C CA . SER A 1 95 ? -4.545 13.483 -3.326 1.00 90.38 95 SER A CA 1
ATOM 728 C C . SER A 1 95 ? -4.903 13.018 -1.909 1.00 90.38 95 SER A C 1
ATOM 730 O O . SER A 1 95 ? -5.071 13.845 -1.013 1.00 90.38 95 SER A O 1
ATOM 732 N N . ARG A 1 96 ? -5.054 11.707 -1.672 1.00 89.94 96 ARG A N 1
ATOM 733 C CA . ARG A 1 96 ? -5.380 11.170 -0.345 1.00 89.94 96 ARG A CA 1
ATOM 734 C C . ARG A 1 96 ? -4.124 11.134 0.537 1.00 89.94 96 ARG A C 1
ATOM 736 O O . ARG A 1 96 ? -3.124 10.564 0.114 1.00 89.94 96 ARG A O 1
ATOM 743 N N . PRO A 1 97 ? -4.184 11.583 1.807 1.00 89.69 97 PRO A N 1
ATOM 744 C CA . PRO A 1 97 ? -3.031 11.537 2.717 1.00 89.69 97 PRO A CA 1
ATOM 745 C C . PRO A 1 97 ? -2.418 10.140 2.903 1.00 89.69 97 PRO A C 1
ATOM 747 O O . PRO A 1 97 ? -1.209 10.004 3.063 1.00 89.69 97 PRO A O 1
ATOM 750 N N . LEU A 1 98 ? -3.244 9.087 2.849 1.00 90.31 98 LEU A N 1
ATOM 751 C CA . LEU A 1 98 ? -2.773 7.701 2.948 1.00 90.31 98 LEU A CA 1
ATOM 752 C C . LEU A 1 98 ? -1.846 7.305 1.793 1.00 90.31 98 LEU A C 1
ATOM 754 O O . LEU A 1 98 ? -0.934 6.514 2.009 1.00 90.31 98 LEU A O 1
ATOM 758 N N . PHE A 1 99 ? -2.040 7.874 0.600 1.00 93.19 99 PHE A N 1
ATOM 759 C CA . PHE A 1 99 ? -1.182 7.601 -0.550 1.00 93.19 99 PHE A CA 1
ATOM 760 C C . PHE A 1 99 ? 0.269 7.983 -0.248 1.00 93.19 99 PHE A C 1
ATOM 762 O O . PHE A 1 99 ? 1.172 7.168 -0.431 1.00 93.19 99 PHE A O 1
ATOM 769 N N . GLU A 1 100 ? 0.478 9.186 0.292 1.00 93.38 100 GLU A N 1
ATOM 770 C CA . GLU A 1 100 ? 1.807 9.677 0.660 1.00 93.38 100 GLU A CA 1
ATOM 771 C C . GLU A 1 100 ? 2.430 8.829 1.774 1.00 93.38 100 GLU A C 1
ATOM 773 O O . GLU A 1 100 ? 3.604 8.476 1.706 1.00 93.38 100 GLU A O 1
ATOM 778 N N . ILE A 1 101 ? 1.638 8.426 2.773 1.00 93.44 101 ILE A N 1
ATOM 779 C CA . ILE A 1 101 ? 2.111 7.550 3.856 1.00 93.44 101 ILE A CA 1
ATOM 780 C C . ILE A 1 101 ? 2.614 6.215 3.293 1.00 93.44 101 ILE A C 1
ATOM 782 O O . ILE A 1 101 ? 3.720 5.782 3.628 1.00 93.44 101 ILE A O 1
ATOM 786 N N . PHE A 1 102 ? 1.838 5.572 2.417 1.00 95.38 102 PHE A N 1
ATOM 787 C CA . PHE A 1 102 ? 2.244 4.313 1.793 1.00 95.38 102 PHE A CA 1
ATOM 788 C C . PHE A 1 102 ? 3.455 4.493 0.881 1.00 95.38 102 PHE A C 1
ATOM 790 O O . PHE A 1 102 ? 4.342 3.637 0.876 1.00 95.38 102 PHE A O 1
ATOM 797 N N . TYR A 1 103 ? 3.530 5.604 0.146 1.00 95.00 103 TYR A N 1
ATOM 798 C CA . TYR A 1 103 ? 4.672 5.916 -0.706 1.00 95.00 103 TYR A CA 1
ATOM 799 C C . TYR A 1 103 ? 5.953 6.070 0.116 1.00 95.00 103 TYR A C 1
ATOM 801 O O . TYR A 1 103 ? 6.949 5.407 -0.166 1.00 95.00 103 TYR A O 1
ATOM 809 N N . GLN A 1 104 ? 5.920 6.870 1.185 1.00 95.19 104 GLN A N 1
ATOM 810 C CA . GLN A 1 104 ? 7.067 7.079 2.070 1.00 95.19 104 GLN A CA 1
ATOM 811 C C . GLN A 1 104 ? 7.504 5.787 2.762 1.00 95.19 104 GLN A C 1
ATOM 813 O O . GLN A 1 104 ? 8.703 5.515 2.853 1.00 95.19 104 GLN A O 1
ATOM 818 N N . PHE A 1 105 ? 6.551 4.966 3.216 1.00 94.88 105 PHE A N 1
ATOM 819 C CA . PHE A 1 105 ? 6.859 3.651 3.776 1.00 94.88 105 PHE A CA 1
ATOM 820 C C . PHE A 1 105 ? 7.560 2.763 2.743 1.00 94.88 105 PHE A C 1
ATOM 822 O O . PHE A 1 105 ? 8.631 2.223 3.014 1.00 94.88 105 PHE A O 1
ATOM 829 N N . THR A 1 106 ? 6.987 2.658 1.543 1.00 94.19 106 THR A N 1
ATOM 830 C CA . THR A 1 106 ? 7.526 1.833 0.453 1.00 94.19 106 THR A CA 1
ATOM 831 C C . THR A 1 106 ? 8.913 2.312 0.037 1.00 94.19 106 THR A C 1
ATOM 833 O O . THR A 1 106 ? 9.813 1.497 -0.143 1.00 94.19 106 THR A O 1
ATOM 836 N N . ARG A 1 107 ? 9.132 3.629 -0.039 1.00 94.81 107 ARG A N 1
ATOM 837 C CA . ARG A 1 107 ? 10.439 4.218 -0.347 1.00 94.81 107 ARG A CA 1
ATOM 838 C C . ARG A 1 107 ? 11.495 3.816 0.680 1.00 94.81 107 ARG A C 1
ATOM 840 O O . ARG A 1 107 ? 12.533 3.291 0.292 1.00 94.81 107 ARG A O 1
ATOM 847 N N . ARG A 1 108 ? 11.203 3.980 1.975 1.00 93.44 108 ARG A N 1
ATOM 848 C CA . ARG A 1 108 ? 12.109 3.570 3.065 1.00 93.44 108 ARG A CA 1
ATOM 849 C C . ARG A 1 108 ? 12.373 2.068 3.061 1.00 93.44 108 ARG A C 1
ATOM 851 O O . ARG A 1 108 ? 13.489 1.634 3.324 1.00 93.44 108 ARG A O 1
ATOM 858 N N . PHE A 1 109 ? 11.357 1.269 2.748 1.00 91.56 109 PHE A N 1
ATOM 859 C CA . PHE A 1 109 ? 11.504 -0.177 2.630 1.00 91.56 109 PHE A CA 1
ATOM 860 C C . PHE A 1 109 ? 12.444 -0.557 1.477 1.00 91.56 109 PHE A C 1
ATOM 862 O O . PHE A 1 109 ? 13.354 -1.361 1.663 1.00 91.56 109 PHE A O 1
ATOM 869 N N . VAL A 1 110 ? 12.287 0.070 0.309 1.00 90.81 110 VAL A N 1
ATOM 870 C CA . VAL A 1 110 ? 13.182 -0.121 -0.842 1.00 90.81 110 VAL A CA 1
ATOM 871 C C . VAL A 1 110 ? 14.610 0.327 -0.519 1.00 90.81 110 VAL A C 1
ATOM 873 O O . VAL A 1 110 ? 15.555 -0.386 -0.852 1.00 90.81 110 VAL A O 1
ATOM 876 N N . GLU A 1 111 ? 14.788 1.465 0.154 1.00 90.38 111 GLU A N 1
ATOM 877 C CA . GLU A 1 111 ? 16.093 1.934 0.644 1.00 90.38 111 GLU A CA 1
ATOM 878 C C . GLU A 1 111 ? 16.757 0.879 1.548 1.00 90.38 111 GLU A C 1
ATOM 880 O O . GLU A 1 111 ? 17.865 0.433 1.253 1.00 90.38 111 GLU A O 1
ATOM 885 N N . ALA A 1 112 ? 16.040 0.364 2.552 1.00 88.06 112 ALA A N 1
ATOM 886 C CA . ALA A 1 112 ? 16.554 -0.664 3.460 1.00 88.06 112 ALA A CA 1
ATOM 887 C C . ALA A 1 112 ? 16.915 -1.985 2.748 1.00 88.06 112 ALA A C 1
ATOM 889 O O . ALA A 1 112 ? 17.921 -2.622 3.073 1.00 88.06 112 ALA A O 1
ATOM 890 N N . LEU A 1 113 ? 16.127 -2.402 1.748 1.00 85.12 113 LEU A N 1
ATOM 891 C CA . LEU A 1 113 ? 16.452 -3.571 0.921 1.00 85.12 113 LEU A CA 1
ATOM 892 C C . LEU A 1 113 ? 17.750 -3.372 0.126 1.00 85.12 113 LEU A C 1
ATOM 894 O O . LEU A 1 113 ? 18.524 -4.318 -0.046 1.00 85.12 113 LEU A O 1
ATOM 898 N N . ASN A 1 114 ? 18.001 -2.151 -0.350 1.00 83.25 114 ASN A N 1
ATOM 899 C CA . ASN A 1 114 ? 19.223 -1.823 -1.076 1.00 83.25 114 ASN A CA 1
ATOM 900 C C . ASN A 1 114 ? 20.453 -1.826 -0.167 1.00 83.25 114 ASN A C 1
ATOM 902 O O . ASN A 1 114 ? 21.496 -2.339 -0.581 1.00 83.25 114 ASN A O 1
ATOM 906 N N . ASP A 1 115 ? 20.330 -1.312 1.056 1.00 83.19 115 ASP A N 1
ATOM 907 C CA . ASP A 1 115 ? 21.425 -1.294 2.031 1.00 83.19 115 ASP A CA 1
ATOM 908 C C . ASP A 1 115 ? 21.837 -2.715 2.421 1.00 83.19 115 ASP A C 1
ATOM 910 O O . ASP A 1 115 ? 23.002 -3.087 2.287 1.00 83.19 115 ASP A O 1
ATOM 914 N N . LYS A 1 116 ? 20.865 -3.581 2.734 1.00 79.25 116 LYS A N 1
ATOM 915 C CA . LYS A 1 116 ? 21.135 -4.994 3.044 1.00 79.25 116 LYS A CA 1
ATOM 916 C C . LYS A 1 116 ? 21.858 -5.723 1.903 1.00 79.25 116 LYS A C 1
ATOM 918 O O . LYS A 1 116 ? 22.720 -6.577 2.137 1.00 79.25 116 LYS A O 1
ATOM 923 N N . ARG A 1 117 ? 21.524 -5.400 0.648 1.00 75.38 117 ARG A N 1
ATOM 924 C CA . ARG A 1 117 ? 22.226 -5.947 -0.525 1.00 75.38 117 ARG A CA 1
ATOM 925 C C . ARG A 1 117 ? 23.641 -5.404 -0.648 1.00 75.38 117 ARG A C 1
ATOM 927 O O . ARG A 1 117 ? 24.538 -6.174 -0.977 1.00 75.38 117 ARG A O 1
ATOM 934 N N . ARG A 1 118 ? 23.853 -4.111 -0.392 1.00 76.19 118 ARG A N 1
ATOM 935 C CA . ARG A 1 118 ? 25.190 -3.507 -0.391 1.00 76.19 118 ARG A CA 1
ATOM 936 C C . ARG A 1 118 ? 26.091 -4.196 0.632 1.00 76.19 118 ARG A C 1
ATOM 938 O O . ARG A 1 118 ? 27.205 -4.570 0.277 1.00 76.19 118 ARG A O 1
ATOM 945 N N . ASP A 1 119 ? 25.593 -4.438 1.837 1.00 79.12 119 ASP A N 1
ATOM 946 C CA . ASP A 1 119 ? 26.348 -5.136 2.882 1.00 79.12 119 ASP A CA 1
ATOM 947 C C . ASP A 1 119 ? 26.681 -6.574 2.468 1.00 79.12 119 ASP A C 1
ATOM 949 O O . ASP A 1 119 ? 27.815 -7.032 2.610 1.00 79.12 119 ASP A O 1
ATOM 953 N N . SER A 1 120 ? 25.721 -7.262 1.842 1.00 76.06 120 SER A N 1
ATOM 954 C CA . SER A 1 120 ? 25.936 -8.604 1.285 1.00 76.06 120 SER A CA 1
ATOM 955 C C . SER A 1 120 ? 26.986 -8.608 0.162 1.00 76.06 120 SER A C 1
ATOM 957 O O . SER A 1 120 ? 27.780 -9.540 0.061 1.00 76.06 120 SER A O 1
ATOM 959 N N . MET A 1 121 ? 27.033 -7.563 -0.672 1.00 72.19 121 MET A N 1
ATOM 960 C CA . MET A 1 121 ? 28.053 -7.410 -1.718 1.00 72.19 121 MET A CA 1
ATO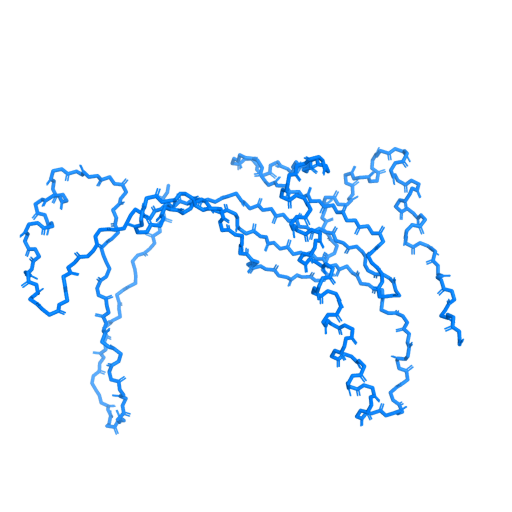M 961 C C . MET A 1 121 ? 29.447 -7.153 -1.142 1.00 72.19 121 MET A C 1
ATOM 963 O O . MET A 1 121 ? 30.425 -7.661 -1.688 1.00 72.19 121 MET A O 1
ATOM 967 N N . LEU A 1 122 ? 29.552 -6.387 -0.051 1.00 75.88 122 LEU A N 1
ATOM 968 C CA . LEU A 1 122 ? 30.823 -6.175 0.648 1.00 75.88 122 LEU A CA 1
ATOM 969 C C . LEU A 1 122 ? 31.349 -7.478 1.264 1.00 75.88 122 LEU A C 1
ATOM 971 O O . LEU A 1 122 ? 32.555 -7.708 1.253 1.00 75.88 122 LEU A O 1
ATOM 975 N N . ALA A 1 123 ? 30.453 -8.349 1.735 1.00 77.56 123 ALA A N 1
ATOM 976 C CA . ALA A 1 123 ? 30.815 -9.672 2.238 1.00 77.56 123 ALA A CA 1
ATOM 977 C C . ALA A 1 123 ? 31.254 -10.648 1.125 1.00 77.56 123 ALA A C 1
ATOM 979 O O . ALA A 1 123 ? 32.093 -11.514 1.368 1.00 77.56 123 ALA A O 1
ATOM 980 N N . TYR A 1 124 ? 30.728 -10.504 -0.100 1.00 76.38 124 TYR A N 1
ATOM 981 C CA . TYR A 1 124 ? 30.999 -11.408 -1.228 1.00 76.38 124 TYR A CA 1
ATOM 982 C C . TYR A 1 124 ? 31.333 -10.641 -2.525 1.00 76.38 124 TYR A C 1
ATOM 984 O O . TYR A 1 124 ? 30.506 -10.561 -3.439 1.00 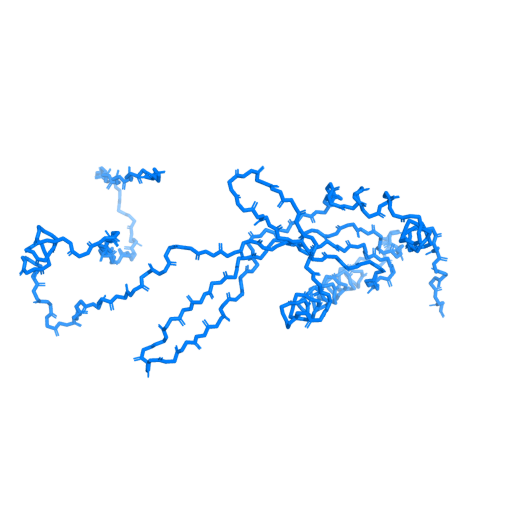76.38 124 TYR A O 1
ATOM 992 N N . PRO A 1 125 ? 32.567 -10.117 -2.668 1.00 66.69 125 PRO A N 1
ATOM 993 C CA . PRO A 1 125 ? 32.940 -9.195 -3.749 1.00 66.69 125 PRO A CA 1
ATOM 994 C C . PRO A 1 125 ? 32.901 -9.799 -5.166 1.00 66.69 125 PRO A C 1
ATOM 996 O O . PRO A 1 125 ? 32.875 -9.054 -6.149 1.00 66.69 125 PRO A O 1
ATOM 999 N N . TYR A 1 126 ? 32.867 -11.131 -5.281 1.00 69.69 126 TYR A N 1
ATOM 1000 C CA . TYR A 1 126 ? 32.807 -11.870 -6.549 1.00 69.69 126 TYR A CA 1
ATOM 1001 C C . TYR A 1 126 ? 31.391 -12.302 -6.960 1.00 69.69 126 TYR A C 1
ATOM 1003 O O . TYR A 1 126 ? 31.234 -12.974 -7.982 1.00 69.69 126 TYR A O 1
ATOM 1011 N N . ALA A 1 127 ? 30.350 -11.934 -6.202 1.00 65.94 127 ALA A N 1
ATOM 1012 C CA . ALA A 1 127 ? 28.974 -12.178 -6.618 1.00 65.94 127 ALA A CA 1
ATOM 1013 C C . ALA A 1 127 ? 28.698 -11.420 -7.933 1.00 65.94 127 ALA A C 1
ATOM 1015 O O . ALA A 1 127 ? 28.692 -10.190 -7.979 1.00 65.94 127 ALA A O 1
ATOM 1016 N N . LYS A 1 128 ? 28.493 -12.169 -9.026 1.00 54.72 128 LYS A N 1
ATOM 1017 C CA . LYS A 1 128 ? 28.300 -11.645 -10.393 1.00 54.72 128 LYS A CA 1
ATOM 1018 C C . LYS A 1 128 ? 27.040 -10.788 -10.571 1.00 54.72 128 LYS A C 1
ATOM 1020 O O . LYS A 1 128 ? 26.888 -10.156 -11.615 1.00 54.72 128 LYS A O 1
ATOM 1025 N N . ASP A 1 129 ? 26.165 -10.718 -9.574 1.00 56.00 129 ASP A N 1
ATOM 1026 C CA . ASP A 1 129 ? 24.904 -9.987 -9.654 1.00 56.00 129 ASP A CA 1
ATOM 1027 C C . ASP A 1 129 ? 25.037 -8.537 -9.168 1.00 56.00 129 ASP A C 1
ATOM 1029 O O . ASP A 1 129 ? 24.423 -8.092 -8.203 1.00 56.00 129 ASP A O 1
ATOM 1033 N N . ARG A 1 130 ? 25.853 -7.757 -9.886 1.00 58.28 130 ARG A N 1
ATOM 1034 C CA . ARG A 1 130 ? 25.900 -6.288 -9.751 1.00 58.28 130 ARG A CA 1
ATOM 1035 C C . ARG A 1 130 ? 24.733 -5.585 -10.457 1.00 58.28 130 ARG A C 1
ATOM 1037 O O . ARG A 1 130 ? 24.721 -4.359 -10.544 1.00 58.28 130 ARG A O 1
ATOM 1044 N N . ARG A 1 131 ? 23.780 -6.339 -11.017 1.00 59.78 131 ARG A N 1
ATOM 1045 C CA . ARG A 1 131 ? 22.695 -5.780 -11.828 1.00 59.78 131 ARG A CA 1
ATOM 1046 C C . ARG A 1 131 ? 21.734 -4.972 -10.961 1.00 59.78 131 ARG A C 1
ATOM 1048 O O . ARG A 1 131 ? 21.420 -5.334 -9.828 1.00 59.78 131 ARG A O 1
ATOM 1055 N N . ALA A 1 132 ? 21.281 -3.856 -11.525 1.00 62.75 132 ALA A N 1
ATOM 1056 C CA . ALA A 1 132 ? 20.181 -3.072 -10.993 1.00 62.75 132 ALA A CA 1
ATOM 1057 C C . ALA A 1 132 ? 18.993 -4.000 -10.693 1.00 62.75 132 ALA A C 1
ATOM 1059 O O . ALA A 1 132 ? 18.543 -4.736 -11.567 1.00 62.75 132 ALA A O 1
ATOM 1060 N N . PHE A 1 133 ? 18.517 -3.984 -9.447 1.00 70.19 133 PHE A N 1
ATOM 1061 C CA . PHE A 1 133 ? 17.334 -4.733 -9.040 1.00 70.19 133 PHE A CA 1
ATOM 1062 C C . PHE A 1 133 ? 16.122 -4.170 -9.780 1.00 70.19 133 PHE A C 1
ATOM 1064 O O . PHE A 1 133 ? 15.824 -2.980 -9.637 1.00 70.19 133 PHE A O 1
ATOM 1071 N N . ALA A 1 134 ? 15.495 -5.026 -10.583 1.00 80.44 134 ALA A N 1
ATOM 1072 C CA . ALA A 1 134 ? 14.194 -4.809 -11.182 1.00 80.44 134 ALA A CA 1
ATOM 1073 C C . ALA A 1 134 ? 13.237 -5.816 -10.543 1.00 80.44 134 ALA A C 1
ATOM 1075 O O . ALA A 1 134 ? 13.436 -7.018 -10.715 1.00 80.44 134 ALA A O 1
ATOM 1076 N N . ASP A 1 135 ? 12.266 -5.345 -9.769 1.00 86.25 135 ASP A N 1
ATOM 1077 C CA . ASP A 1 135 ? 11.316 -6.231 -9.098 1.00 86.25 135 ASP A CA 1
ATOM 1078 C C . ASP A 1 135 ? 9.973 -5.552 -8.886 1.00 86.25 135 ASP A C 1
ATOM 1080 O O . ASP A 1 135 ? 9.869 -4.324 -8.753 1.00 86.25 135 ASP A O 1
ATOM 1084 N N . HIS A 1 136 ? 8.947 -6.385 -8.837 1.00 88.94 136 HIS A N 1
ATOM 1085 C CA . HIS A 1 136 ? 7.647 -5.973 -8.360 1.00 88.94 136 HIS A CA 1
ATOM 1086 C C . HIS A 1 136 ? 7.635 -6.077 -6.852 1.00 88.94 136 HIS A C 1
ATOM 1088 O O . HIS A 1 136 ? 8.196 -6.991 -6.266 1.00 88.94 136 HIS A O 1
ATOM 1094 N N . LEU A 1 137 ? 6.989 -5.120 -6.213 1.00 90.88 137 LEU A N 1
ATOM 1095 C CA . LEU A 1 137 ? 6.731 -5.182 -4.795 1.00 90.88 137 LEU A CA 1
ATOM 1096 C C . LEU A 1 137 ? 5.270 -4.815 -4.575 1.00 90.88 137 LEU A C 1
ATOM 1098 O O . LEU A 1 137 ? 4.820 -3.726 -4.933 1.00 90.88 137 LEU A O 1
ATOM 1102 N N . SER A 1 138 ? 4.545 -5.751 -3.982 1.00 92.69 138 SER A N 1
ATOM 1103 C CA . SER A 1 138 ? 3.159 -5.601 -3.573 1.00 92.69 138 SER A CA 1
ATOM 1104 C C . SER A 1 138 ? 3.108 -5.669 -2.050 1.00 92.69 138 SER A C 1
ATOM 1106 O O . SER A 1 138 ? 3.293 -6.727 -1.450 1.00 92.69 138 SER A O 1
ATOM 1108 N N . LEU A 1 139 ? 2.877 -4.522 -1.415 1.00 93.12 139 LEU A N 1
ATOM 1109 C CA . LEU A 1 139 ? 2.717 -4.396 0.032 1.00 93.12 139 LEU A CA 1
ATOM 1110 C C . LEU A 1 139 ? 1.238 -4.261 0.368 1.00 93.12 139 LEU A C 1
ATOM 1112 O O . LEU A 1 139 ? 0.559 -3.394 -0.174 1.00 93.12 139 LEU A O 1
ATOM 1116 N N . THR A 1 140 ? 0.741 -5.085 1.284 1.00 92.12 140 THR A N 1
ATOM 1117 C CA . THR A 1 140 ? -0.620 -4.947 1.817 1.00 92.12 140 THR A CA 1
ATOM 1118 C C . THR A 1 140 ? -0.564 -4.274 3.177 1.00 92.12 140 THR A C 1
ATOM 1120 O O . THR A 1 140 ? 0.229 -4.659 4.040 1.00 92.12 140 THR A O 1
ATOM 1123 N N . PHE A 1 141 ? -1.420 -3.281 3.370 1.00 93.50 141 PHE A N 1
ATOM 1124 C CA . PHE A 1 141 ? -1.559 -2.495 4.580 1.00 93.50 141 PHE A CA 1
ATOM 1125 C C . PHE A 1 141 ? -2.968 -2.639 5.131 1.00 93.50 141 PHE A C 1
ATOM 1127 O O . PHE A 1 141 ? -3.947 -2.479 4.409 1.00 93.50 141 PHE A O 1
ATOM 1134 N N . CYS A 1 142 ? -3.070 -2.855 6.433 1.00 91.62 142 CYS A N 1
ATOM 1135 C CA . CYS A 1 142 ? -4.316 -2.721 7.161 1.00 91.62 142 CYS A CA 1
ATOM 1136 C C . CYS A 1 142 ? -4.332 -1.355 7.853 1.00 91.62 142 CYS A C 1
ATOM 1138 O O . CYS A 1 142 ? -3.442 -1.049 8.656 1.00 91.62 142 CYS A O 1
ATOM 1140 N N . VAL A 1 143 ? -5.323 -0.527 7.519 1.00 91.44 143 VAL A N 1
ATOM 1141 C CA . VAL A 1 143 ? -5.528 0.787 8.138 1.00 91.44 143 VAL A CA 1
ATOM 1142 C C . VAL A 1 143 ? -6.720 0.712 9.075 1.00 91.44 143 VAL A C 1
ATOM 1144 O O . VAL A 1 143 ? -7.824 0.375 8.645 1.00 91.44 143 VAL A O 1
ATOM 1147 N N . ARG A 1 144 ? -6.493 1.040 10.347 1.00 90.38 144 ARG A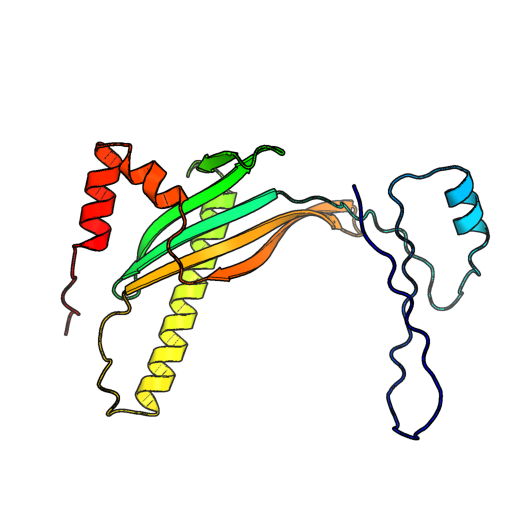 N 1
ATOM 1148 C CA . ARG A 1 144 ? -7.506 1.011 11.407 1.00 90.38 144 ARG A CA 1
ATOM 1149 C C . ARG A 1 144 ? -7.454 2.303 12.201 1.00 90.38 144 ARG A C 1
ATOM 1151 O O . ARG A 1 144 ? -6.366 2.821 12.447 1.00 90.38 144 ARG A O 1
ATOM 1158 N N . ASP A 1 145 ? -8.608 2.803 12.607 1.00 87.38 145 ASP A N 1
ATOM 1159 C CA . ASP A 1 145 ? -8.675 3.876 13.592 1.00 87.38 145 ASP A CA 1
ATOM 1160 C C . ASP A 1 145 ? -8.695 3.225 14.988 1.00 87.38 145 ASP A C 1
ATOM 1162 O O . ASP A 1 145 ? -9.374 2.226 15.197 1.00 87.38 145 ASP A O 1
ATOM 1166 N N . GLU A 1 146 ? -7.885 3.726 15.917 1.00 85.31 146 GLU A N 1
ATOM 1167 C CA . GLU A 1 146 ? -7.779 3.258 17.303 1.00 85.31 146 GLU A CA 1
ATOM 1168 C C . GLU A 1 146 ? -8.004 4.451 18.243 1.00 85.31 146 GLU A C 1
ATOM 1170 O O . GLU A 1 146 ? -7.489 5.543 17.999 1.00 85.31 146 GLU A O 1
ATOM 1175 N N . ILE A 1 147 ? -8.733 4.255 19.344 1.00 81.69 147 ILE A N 1
ATOM 1176 C CA . ILE A 1 147 ? -8.897 5.275 20.389 1.00 81.69 147 ILE A CA 1
ATOM 1177 C C . ILE A 1 147 ? -7.890 4.997 21.510 1.00 81.69 147 ILE A C 1
ATOM 1179 O O . ILE A 1 147 ? -7.862 3.925 22.121 1.00 81.69 147 ILE A O 1
ATOM 1183 N N . ARG A 1 148 ? -7.010 5.964 21.777 1.00 82.31 148 ARG A N 1
ATOM 1184 C CA . ARG A 1 148 ? -5.998 5.891 22.836 1.00 82.31 148 ARG A CA 1
ATOM 1185 C C . ARG A 1 148 ? -6.621 6.070 24.219 1.00 82.31 148 ARG A C 1
ATOM 1187 O O . ARG A 1 148 ? -7.744 6.530 24.382 1.00 82.31 148 ARG A O 1
ATOM 1194 N N . ARG A 1 149 ? -5.841 5.745 25.261 1.00 79.88 149 ARG A N 1
ATOM 1195 C CA . ARG A 1 149 ? -6.273 5.837 26.673 1.00 79.88 149 ARG A CA 1
ATOM 1196 C C . ARG A 1 149 ? -6.715 7.239 27.097 1.00 79.88 149 ARG A C 1
ATOM 1198 O O . ARG A 1 149 ? -7.496 7.361 28.027 1.00 79.88 149 ARG A O 1
ATOM 1205 N N . ASN A 1 150 ? -6.170 8.265 26.455 1.00 86.56 150 ASN A N 1
ATOM 1206 C CA . ASN A 1 150 ? -6.469 9.668 26.717 1.00 86.56 150 ASN A CA 1
ATOM 1207 C C . ASN A 1 150 ? -7.666 10.196 25.904 1.00 86.56 150 ASN A C 1
ATOM 1209 O O . ASN A 1 150 ? -7.959 11.381 25.994 1.00 86.56 150 ASN A O 1
ATOM 1213 N N . GLY A 1 151 ? -8.339 9.344 25.122 1.00 82.06 151 GLY A N 1
ATOM 1214 C CA . GLY A 1 151 ? -9.458 9.729 24.260 1.00 82.06 151 GLY A CA 1
ATOM 1215 C C . GLY A 1 151 ? -9.056 10.164 22.848 1.00 82.06 151 GLY A C 1
ATOM 1216 O O . GLY A 1 151 ? -9.937 10.381 22.021 1.00 82.06 151 GLY A O 1
ATOM 1217 N N . ASP A 1 152 ? -7.759 10.248 22.530 1.00 85.44 152 ASP A N 1
ATOM 1218 C CA . ASP A 1 152 ? -7.316 10.625 21.185 1.00 85.44 152 ASP A CA 1
ATOM 1219 C C . ASP A 1 152 ? -7.621 9.518 20.173 1.00 85.44 152 ASP A C 1
ATOM 1221 O O . ASP A 1 152 ? -7.249 8.359 20.375 1.00 85.44 152 ASP A O 1
ATOM 1225 N N . SER A 1 153 ? -8.207 9.882 19.034 1.00 82.38 153 SER A N 1
ATOM 1226 C CA . SER A 1 153 ? -8.291 8.986 17.881 1.00 82.38 153 SER A CA 1
ATOM 1227 C C . SER A 1 153 ? -6.981 9.027 17.095 1.00 82.38 153 SER A C 1
ATOM 1229 O O . SER A 1 153 ? -6.504 10.094 16.702 1.00 82.38 153 SER A O 1
ATOM 1231 N N . ILE A 1 154 ? -6.390 7.859 16.856 1.00 88.75 154 ILE A N 1
ATOM 1232 C CA . ILE A 1 154 ? -5.236 7.692 15.977 1.00 88.75 154 ILE A CA 1
ATOM 1233 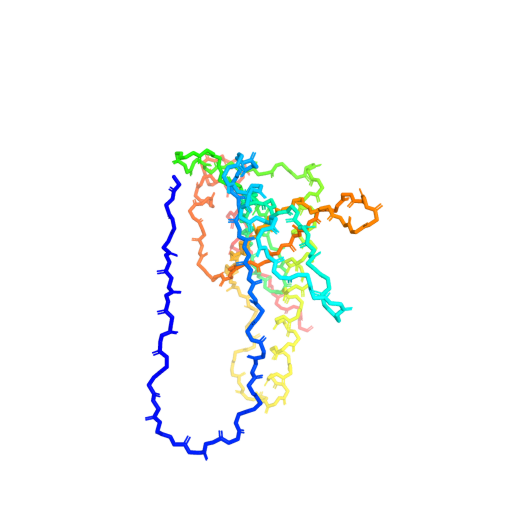C C . ILE A 1 154 ? -5.588 6.781 14.814 1.00 88.75 154 ILE A C 1
ATOM 1235 O O . ILE A 1 154 ? -6.311 5.805 14.973 1.00 88.75 154 ILE A O 1
ATOM 1239 N N . ARG A 1 155 ? -4.993 7.042 13.653 1.00 88.06 155 ARG A N 1
ATOM 1240 C CA . ARG A 1 155 ? -5.036 6.119 12.521 1.00 88.06 155 ARG A CA 1
ATOM 1241 C C . ARG A 1 155 ? -3.767 5.286 12.495 1.00 88.06 155 ARG A C 1
ATOM 1243 O O . ARG A 1 155 ? -2.679 5.810 12.256 1.00 88.06 155 ARG A O 1
ATOM 1250 N N . LYS A 1 156 ? -3.898 3.988 12.733 1.00 89.69 156 LYS A N 1
ATOM 1251 C CA . LYS A 1 156 ? -2.802 3.029 12.685 1.00 89.69 156 LYS A CA 1
ATOM 1252 C C . LYS A 1 156 ? -2.732 2.374 11.316 1.00 89.69 156 LYS A C 1
ATOM 1254 O O . LYS A 1 156 ? -3.715 1.846 10.804 1.00 89.69 156 LYS A O 1
ATOM 1259 N N . VAL A 1 157 ? -1.533 2.382 10.749 1.00 90.19 157 VAL A N 1
ATOM 1260 C CA . VAL A 1 157 ? -1.215 1.741 9.475 1.00 90.19 157 VAL A CA 1
ATOM 1261 C C . VAL A 1 157 ? -0.253 0.597 9.754 1.00 90.19 157 VAL A C 1
ATOM 1263 O O . VAL A 1 157 ? 0.840 0.826 10.266 1.00 90.19 157 VAL A O 1
ATOM 1266 N N . THR A 1 158 ? -0.656 -0.628 9.428 1.00 89.94 158 THR A N 1
ATOM 1267 C CA . THR A 1 158 ? 0.158 -1.830 9.658 1.00 89.94 158 THR A CA 1
ATOM 1268 C C . THR A 1 158 ? 0.411 -2.528 8.332 1.00 89.94 158 THR A C 1
ATOM 1270 O O . THR A 1 158 ? -0.545 -2.882 7.650 1.00 89.94 158 THR A O 1
ATOM 1273 N N . ALA A 1 159 ? 1.673 -2.740 7.959 1.00 90.19 159 ALA A N 1
ATOM 1274 C CA . ALA A 1 159 ? 2.005 -3.622 6.842 1.00 90.19 159 ALA A CA 1
ATOM 1275 C C . ALA A 1 159 ? 1.758 -5.078 7.272 1.00 90.19 159 ALA A C 1
ATOM 1277 O O . ALA A 1 159 ? 2.293 -5.511 8.291 1.00 90.19 159 ALA A O 1
ATOM 1278 N N . VAL A 1 160 ? 0.929 -5.807 6.527 1.00 91.50 160 VAL A N 1
ATOM 1279 C CA . VAL A 1 160 ? 0.493 -7.174 6.874 1.00 91.50 160 VAL A CA 1
ATOM 1280 C C . VAL A 1 160 ? 1.041 -8.234 5.926 1.00 91.50 160 VAL A C 1
ATOM 1282 O O . VAL A 1 160 ? 1.220 -9.376 6.333 1.00 91.50 160 VAL A O 1
ATOM 1285 N N . ASN A 1 161 ? 1.325 -7.866 4.676 1.00 89.69 161 ASN A N 1
ATOM 1286 C CA . ASN A 1 161 ? 1.853 -8.788 3.677 1.00 89.69 161 ASN A CA 1
ATOM 1287 C C . ASN A 1 161 ? 2.800 -8.069 2.710 1.00 89.69 161 ASN A C 1
ATOM 1289 O O . ASN A 1 161 ? 2.645 -6.875 2.448 1.00 89.69 161 ASN A O 1
ATOM 1293 N N . CYS A 1 162 ? 3.761 -8.812 2.171 1.00 91.56 162 CYS A N 1
ATOM 1294 C CA . CYS A 1 162 ? 4.740 -8.352 1.199 1.00 91.56 162 CYS A CA 1
ATOM 1295 C C . CYS A 1 162 ? 5.010 -9.480 0.205 1.00 91.56 162 CYS A C 1
ATOM 1297 O O . CYS A 1 162 ? 5.502 -10.537 0.597 1.00 91.56 162 CYS A O 1
ATOM 1299 N N . THR A 1 163 ? 4.733 -9.247 -1.075 1.00 91.06 163 THR A N 1
ATOM 1300 C CA . THR A 1 163 ? 5.040 -10.193 -2.155 1.00 91.06 163 THR A CA 1
ATOM 1301 C C . THR A 1 163 ? 5.796 -9.490 -3.272 1.00 91.06 163 THR A C 1
ATOM 1303 O O . THR A 1 163 ? 5.736 -8.265 -3.402 1.00 91.06 163 THR A O 1
ATOM 1306 N N . ASN A 1 164 ? 6.513 -10.266 -4.080 1.00 88.25 164 ASN A N 1
ATOM 1307 C CA . ASN A 1 164 ? 7.177 -9.782 -5.287 1.00 88.25 164 ASN A CA 1
ATOM 1308 C C . ASN A 1 164 ? 6.403 -10.120 -6.571 1.00 88.25 164 ASN A C 1
ATOM 1310 O O . ASN A 1 164 ? 6.935 -10.074 -7.678 1.00 88.25 164 ASN A O 1
ATOM 1314 N N . GLU A 1 165 ? 5.129 -10.476 -6.427 1.00 85.50 165 GLU A N 1
ATOM 1315 C CA . GLU A 1 165 ? 4.274 -10.813 -7.555 1.00 85.50 165 GLU A CA 1
ATOM 1316 C C . GLU A 1 165 ? 3.604 -9.547 -8.114 1.00 85.50 165 GLU A C 1
ATOM 1318 O O . GLU A 1 165 ? 3.136 -8.689 -7.343 1.00 85.50 165 GLU A O 1
ATOM 1323 N N . PRO A 1 166 ? 3.535 -9.402 -9.451 1.00 79.81 166 PRO A N 1
ATOM 1324 C CA . PRO A 1 166 ? 2.779 -8.328 -10.068 1.00 79.81 166 PRO A CA 1
ATOM 1325 C C . PRO A 1 166 ? 1.298 -8.507 -9.738 1.00 79.81 166 PRO A C 1
ATOM 1327 O O . PRO A 1 166 ? 0.711 -9.567 -9.949 1.00 79.81 166 PRO A O 1
ATOM 1330 N N . HIS A 1 167 ? 0.675 -7.454 -9.222 1.00 79.06 167 HIS A N 1
ATOM 1331 C CA . HIS A 1 167 ? -0.734 -7.510 -8.861 1.00 79.06 167 HIS A CA 1
ATOM 1332 C C . HIS A 1 167 ? -1.633 -7.268 -10.076 1.00 79.06 167 HIS A C 1
ATOM 1334 O O . HIS A 1 167 ? -1.324 -6.443 -10.940 1.00 79.06 167 HIS A O 1
ATOM 1340 N N . SER A 1 168 ? -2.787 -7.937 -10.113 1.00 78.25 168 SER A N 1
ATOM 1341 C CA . SER A 1 168 ? -3.758 -7.839 -11.211 1.00 78.25 168 SER A CA 1
ATOM 1342 C C . SER A 1 168 ? -4.246 -6.409 -11.452 1.00 78.25 168 SER A C 1
ATOM 1344 O O . SER A 1 168 ? -4.554 -6.052 -12.580 1.00 78.25 168 SER A O 1
ATOM 1346 N N . SER A 1 169 ? -4.238 -5.544 -10.437 1.00 71.88 169 SER A N 1
ATOM 1347 C CA . SER A 1 169 ? -4.590 -4.125 -10.592 1.00 71.88 169 SER A CA 1
ATOM 1348 C C . SER A 1 169 ? -3.706 -3.365 -11.588 1.00 71.88 169 SER A C 1
ATOM 1350 O O . SER A 1 169 ? -4.145 -2.362 -12.148 1.00 71.88 169 SER A O 1
ATOM 1352 N N . LEU A 1 170 ? -2.489 -3.841 -11.866 1.00 73.88 170 LEU A N 1
ATOM 1353 C CA . LEU A 1 170 ? -1.627 -3.251 -12.889 1.00 73.88 170 LEU A CA 1
ATOM 1354 C C . LEU A 1 170 ? -2.201 -3.438 -14.301 1.00 73.88 170 LEU A C 1
ATOM 1356 O O . LEU A 1 170 ? -2.036 -2.554 -15.138 1.00 73.88 170 LEU A O 1
ATOM 1360 N N . THR A 1 171 ? -2.937 -4.525 -14.565 1.00 76.19 171 THR A N 1
ATOM 1361 C CA . THR A 1 171 ? -3.584 -4.734 -15.873 1.00 76.19 171 THR A CA 1
ATOM 1362 C C . THR A 1 171 ? -4.718 -3.738 -16.103 1.00 76.19 171 THR A C 1
ATOM 1364 O O . THR A 1 171 ? -4.921 -3.293 -17.233 1.00 76.19 171 THR A O 1
ATOM 1367 N N . LEU A 1 172 ? -5.395 -3.301 -15.032 1.00 73.25 172 LEU A N 1
ATOM 1368 C CA . LEU A 1 172 ? -6.409 -2.247 -15.108 1.00 73.25 172 LEU A CA 1
ATOM 1369 C C . LEU A 1 172 ? -5.801 -0.928 -15.592 1.00 73.25 172 LEU A C 1
ATOM 1371 O O . LEU A 1 172 ? -6.430 -0.209 -16.362 1.00 73.25 172 LEU A O 1
ATOM 1375 N N . LEU A 1 173 ? -4.566 -0.614 -15.204 1.00 74.06 173 LEU A N 1
ATOM 1376 C CA . LEU A 1 173 ? -3.895 0.608 -15.651 1.00 74.06 173 LEU A CA 1
ATOM 1377 C C . LEU A 1 173 ? -3.481 0.540 -17.124 1.00 74.06 173 LEU A C 1
ATOM 1379 O O . LEU A 1 173 ? -3.562 1.546 -17.828 1.00 74.06 173 LEU A O 1
ATOM 1383 N N . CYS A 1 174 ? -3.108 -0.646 -17.610 1.00 77.94 174 CYS A N 1
ATOM 1384 C CA . CYS A 1 174 ? -2.806 -0.870 -19.024 1.00 77.94 174 CYS A CA 1
ATOM 1385 C C . CYS A 1 174 ? -4.021 -0.629 -19.936 1.00 77.94 174 CYS A C 1
ATOM 1387 O O . CYS A 1 174 ? -3.843 -0.337 -21.117 1.00 77.94 174 CYS A O 1
ATOM 1389 N N . SER A 1 175 ? -5.245 -0.714 -19.400 1.00 81.06 175 SER A N 1
ATOM 1390 C CA . SER A 1 175 ? -6.476 -0.444 -20.157 1.00 81.06 175 SER A CA 1
ATOM 1391 C C . SER A 1 175 ? -6.686 1.042 -20.491 1.00 81.06 175 SER A C 1
ATOM 1393 O O . SER A 1 175 ? -7.457 1.366 -21.390 1.00 81.06 175 SER A O 1
ATOM 1395 N N . THR A 1 176 ? -5.983 1.956 -19.809 1.00 81.06 176 THR A N 1
ATOM 1396 C CA . THR A 1 176 ? -6.059 3.402 -20.064 1.00 81.06 176 THR A CA 1
ATOM 1397 C C . THR A 1 176 ? -4.883 3.832 -20.951 1.00 81.06 176 THR A C 1
ATOM 1399 O O . THR A 1 176 ? -3.751 3.830 -20.466 1.00 81.06 176 THR A O 1
ATOM 1402 N N . PRO A 1 177 ? -5.092 4.255 -22.217 1.00 78.88 177 PRO A N 1
ATOM 1403 C CA . PRO A 1 177 ? -4.001 4.449 -23.182 1.00 78.88 177 PRO A CA 1
ATOM 1404 C C . PRO A 1 177 ? -2.879 5.390 -22.718 1.00 78.88 177 PRO A C 1
ATOM 1406 O O . PRO A 1 177 ? -1.701 5.066 -22.853 1.00 78.88 177 PRO A O 1
ATOM 1409 N N . ALA A 1 178 ? -3.229 6.525 -22.104 1.00 77.69 178 ALA A N 1
ATOM 1410 C CA . ALA A 1 178 ? -2.248 7.492 -21.603 1.00 77.69 178 ALA A CA 1
ATOM 1411 C C . ALA A 1 178 ? -1.388 6.934 -20.451 1.00 77.69 178 ALA A C 1
ATOM 1413 O O . ALA A 1 178 ? -0.206 7.248 -20.341 1.00 77.69 178 ALA A O 1
ATOM 1414 N N . VAL A 1 179 ? -1.968 6.084 -19.600 1.00 78.75 179 VAL A N 1
ATOM 1415 C CA . VAL A 1 179 ? -1.263 5.447 -18.476 1.00 78.75 179 VAL A CA 1
ATOM 1416 C C . VAL A 1 179 ? -0.441 4.256 -18.961 1.00 78.75 179 VAL A C 1
ATOM 1418 O O . VAL A 1 179 ? 0.680 4.058 -18.503 1.00 78.75 179 VAL A O 1
ATOM 1421 N N . SER A 1 180 ? -0.971 3.505 -19.926 1.00 79.56 180 SER A N 1
ATOM 1422 C CA . SER A 1 180 ? -0.312 2.363 -20.557 1.00 79.56 180 SER A CA 1
ATOM 1423 C C . SER A 1 180 ? 1.041 2.740 -21.164 1.00 79.56 180 SER A C 1
ATOM 1425 O O . SER A 1 180 ? 2.030 2.052 -20.924 1.00 79.56 180 SER A O 1
ATOM 1427 N N . TYR A 1 181 ? 1.127 3.884 -21.854 1.00 79.44 181 TYR A N 1
ATOM 1428 C CA . TYR A 1 181 ? 2.397 4.384 -22.389 1.00 79.44 181 TYR A CA 1
ATOM 1429 C C . TYR A 1 181 ? 3.433 4.667 -21.287 1.00 79.44 181 TYR A C 1
ATOM 1431 O O . TYR A 1 181 ? 4.569 4.201 -21.368 1.00 79.44 181 TYR A O 1
ATOM 1439 N N . ASN A 1 182 ? 3.029 5.360 -20.217 1.00 78.75 182 ASN A N 1
ATOM 1440 C CA . ASN A 1 182 ? 3.910 5.664 -19.083 1.00 78.75 182 ASN A CA 1
ATOM 1441 C C . ASN A 1 182 ? 4.351 4.393 -18.338 1.00 78.75 182 ASN A C 1
ATOM 1443 O O . ASN A 1 182 ? 5.491 4.297 -17.886 1.00 78.75 182 ASN A O 1
ATOM 1447 N N . LEU A 1 183 ? 3.463 3.402 -18.221 1.00 80.94 183 LEU A N 1
ATOM 1448 C CA . LEU A 1 183 ? 3.801 2.092 -17.668 1.00 80.94 183 LEU A CA 1
ATOM 1449 C C . LEU A 1 183 ? 4.799 1.356 -18.557 1.00 80.94 183 LEU A C 1
ATOM 1451 O O . LEU A 1 183 ? 5.792 0.856 -18.044 1.00 80.94 183 LEU A O 1
ATOM 1455 N N . ALA A 1 184 ? 4.583 1.322 -19.872 1.00 81.38 184 ALA A N 1
ATOM 1456 C CA . ALA A 1 184 ? 5.523 0.700 -20.796 1.00 81.38 184 ALA A CA 1
ATOM 1457 C C . ALA A 1 184 ? 6.920 1.321 -20.645 1.00 81.38 184 ALA A C 1
ATOM 1459 O O . ALA A 1 184 ? 7.877 0.591 -20.402 1.00 81.38 184 ALA A O 1
ATOM 1460 N N . GLN A 1 185 ? 7.020 2.656 -20.651 1.00 79.88 185 GLN A N 1
ATOM 1461 C CA . GLN A 1 185 ? 8.282 3.364 -20.411 1.00 79.88 185 GLN A CA 1
ATOM 1462 C C . GLN A 1 185 ? 8.923 2.980 -19.074 1.00 79.88 185 GLN A C 1
ATOM 1464 O O . GLN A 1 185 ? 10.102 2.628 -19.036 1.00 79.88 185 GLN A O 1
ATOM 1469 N N . ALA A 1 186 ? 8.149 2.968 -17.986 1.00 78.44 186 ALA A N 1
ATOM 1470 C CA . ALA A 1 186 ? 8.647 2.612 -16.662 1.00 78.44 186 ALA A CA 1
ATOM 1471 C C . ALA A 1 186 ? 9.281 1.207 -16.604 1.00 78.44 186 ALA A C 1
ATOM 1473 O O . ALA A 1 186 ? 10.197 0.996 -15.807 1.00 78.44 186 ALA A O 1
ATOM 1474 N N . TYR A 1 187 ? 8.816 0.272 -17.440 1.00 78.31 187 TYR A N 1
ATOM 1475 C CA . TYR A 1 187 ? 9.299 -1.111 -17.512 1.00 78.31 187 TYR A CA 1
ATOM 1476 C C . TYR A 1 187 ? 10.410 -1.316 -18.548 1.00 78.31 187 TYR A C 1
ATOM 1478 O O . TYR A 1 187 ? 11.244 -2.202 -18.370 1.00 78.31 187 TYR A O 1
ATOM 1486 N N . THR A 1 188 ? 10.443 -0.520 -19.619 1.00 79.25 188 THR A N 1
ATOM 1487 C CA . THR A 1 188 ? 11.430 -0.665 -20.700 1.00 79.25 188 THR A CA 1
ATOM 1488 C C . THR A 1 188 ? 12.651 0.231 -20.542 1.00 79.25 188 THR A C 1
ATOM 1490 O O . THR A 1 188 ? 13.688 -0.059 -21.135 1.00 79.25 188 THR A O 1
ATOM 1493 N N . GLU A 1 189 ? 12.562 1.322 -19.775 1.00 74.19 189 GLU A N 1
ATOM 1494 C CA . GLU A 1 189 ? 13.704 2.206 -19.540 1.00 74.19 189 GLU A CA 1
ATOM 1495 C C . GLU A 1 189 ? 14.766 1.497 -18.687 1.00 74.19 189 GLU A C 1
ATOM 1497 O O . GLU A 1 189 ? 14.746 1.494 -17.451 1.00 74.19 189 GLU A O 1
ATOM 1502 N N . ILE A 1 190 ? 15.739 0.899 -19.372 1.00 61.22 190 ILE A N 1
ATOM 1503 C CA . ILE A 1 190 ? 16.981 0.426 -18.774 1.00 61.22 190 ILE A CA 1
ATOM 1504 C C . ILE A 1 190 ? 17.847 1.661 -18.557 1.00 61.22 190 ILE A C 1
ATOM 1506 O O . ILE A 1 190 ? 18.455 2.181 -19.491 1.00 61.22 190 ILE A O 1
ATOM 1510 N N . TYR A 1 191 ? 17.907 2.150 -17.322 1.00 57.50 191 TYR A N 1
ATOM 1511 C CA . TYR A 1 191 ? 18.865 3.202 -17.010 1.00 57.50 191 TYR A CA 1
ATOM 1512 C C . TYR A 1 191 ? 20.251 2.571 -16.951 1.00 57.50 191 TYR A C 1
ATOM 1514 O O . TYR A 1 191 ? 20.433 1.614 -16.187 1.00 57.50 191 TYR A O 1
ATOM 1522 N N . PRO A 1 192 ? 21.230 3.082 -17.719 1.00 53.44 192 PRO A N 1
ATOM 1523 C CA . PRO A 1 192 ? 22.604 2.676 -17.516 1.00 53.44 192 PRO A CA 1
ATOM 1524 C C . PRO A 1 192 ? 22.947 2.985 -16.060 1.00 53.44 192 PRO A C 1
ATOM 1526 O O . PRO A 1 192 ? 22.677 4.084 -15.569 1.00 53.44 192 PRO A O 1
ATOM 1529 N N . SER A 1 193 ? 23.484 1.997 -15.344 1.00 50.09 193 SER A N 1
ATOM 1530 C CA . SER A 1 193 ? 24.102 2.251 -14.048 1.00 50.09 193 SER A CA 1
ATOM 1531 C C . SER A 1 193 ? 25.166 3.310 -14.297 1.00 50.09 193 SER A C 1
ATOM 1533 O O . SER A 1 193 ? 26.142 3.018 -14.987 1.00 50.09 193 SER A O 1
ATOM 1535 N N . SER A 1 194 ? 24.943 4.538 -13.832 1.00 50.31 194 SER A N 1
ATOM 1536 C CA . SER A 1 194 ? 25.972 5.572 -13.837 1.00 50.31 194 SER A CA 1
ATOM 1537 C C . SER A 1 194 ? 27.186 4.975 -13.129 1.00 50.31 194 SER A C 1
ATOM 1539 O O . SER A 1 194 ? 27.088 4.657 -11.939 1.00 50.31 194 SER A O 1
ATOM 1541 N N . ALA A 1 195 ? 28.221 4.692 -13.920 1.00 44.88 195 ALA A N 1
ATOM 1542 C CA . ALA A 1 195 ? 29.469 4.078 -13.492 1.00 44.88 195 ALA A CA 1
ATOM 1543 C C . ALA A 1 195 ? 30.238 5.008 -12.552 1.00 44.88 195 ALA A C 1
ATOM 1545 O O . ALA A 1 195 ? 30.135 6.242 -12.744 1.00 44.88 195 ALA A O 1
#

Organism: NCBI:txid1168545